Protein AF-A0A1V1NRX5-F1 (afdb_monomer_lite)

Secondary structure (DSSP, 8-state):
-HHHHTTS-HHHHHHHHHHTTTTTT-SS-HHHHHHHHHTTSGGGSPPPTTSS-EEES-TT-GGG-EEEEEEEEEEEE-TTS-EEEEE--GGG--TT-TTEEEEEEEEETTEEEEEEETTSPTT-----TT-TTTSPPEEEE-SSPPPHHHHHHHHHTTTTSTHHHHHHHHHTTT-TTEEEEEEEE-TTS-SS-TT-EEEEEEETT-SSEEEGGGG-HHHHHHHHHHHHHHHTTTSEEEESSTTTT--TTTHHHHHHHHHH-

Sequence (261 aa):
MQIYASKGDPQTINHIISSRDENWNTRTDVNTFHQSLAYLFNGYALPEAGKDPIVIGPIDDYAKQLIMSIKPFQISEDEEGRKIRIAIDPTKIKEDMIDMQLALETTMDQKRCHYIALDSHPFVNQSYKNVAKLTSNYQIVKTQHISDEKVSELWDNINLTDLEAEILSCLKIINTNISGIALVSDVSGRLNNLNKRIPIVRIKGVKERIPIKTMGDGLTRLFHIILALVNAKNGLLLIDEFENGLHWTVLPKIWYAMIKL

InterPro domains:
  IPR003959 ATPase, AAA-type, core [PF13304] (189-254)

Foldseek 3Di:
DQCLQFLNPQVSLVVVLVVVCLCVPVPDDLVSLQQSVLCVAPPSGADQFPPDWDWDDDPPDQLSIKTKHKFKWAWDADPVRDTDTHTDDSVPDDPPDPRIFIWTWIDHSNHTLDIGTSNDDRDPPPPPVPNPPRRFQEFEQAPDGDAQLVLLVLCVVCPPHCLQVLLQVLLCLVPVQFDHKDWDFDPVDDPDCRPRTFIWTDGHPDPDIHGQVVVWDQSSLLSRQSSRLVSQVVGYYHYHPSCPRPDPVSVVVSVVSSVVD

Organism: NCBI:txid890399

pLDDT: mean 83.8, std 13.33, range [39.44, 96.75]

Radius of gyration: 23.11 Å; chains: 1; bounding box: 49×42×69 Å

Structure (mmCIF, N/CA/C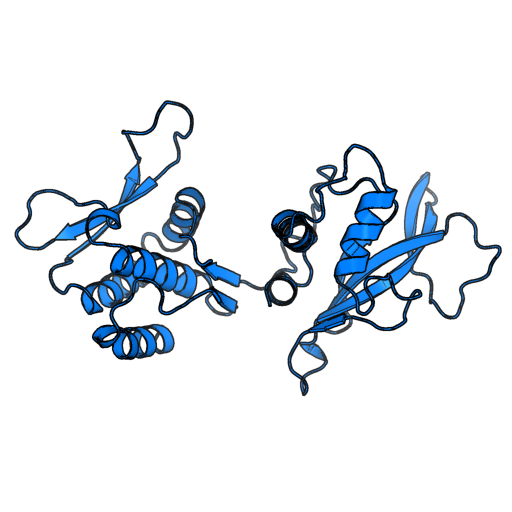/O backbone):
data_AF-A0A1V1NRX5-F1
#
_entry.id   AF-A0A1V1NRX5-F1
#
loop_
_atom_site.group_PDB
_atom_site.id
_atom_site.type_symbol
_atom_site.label_atom_id
_atom_site.label_alt_id
_atom_site.label_comp_id
_atom_site.label_asym_id
_atom_site.label_entity_id
_atom_site.label_seq_id
_atom_site.pdbx_PDB_ins_code
_atom_site.Cartn_x
_atom_site.Cartn_y
_atom_site.Cartn_z
_atom_site.occupancy
_atom_site.B_iso_or_equiv
_atom_site.auth_seq_id
_atom_site.auth_comp_id
_atom_site.auth_asym_id
_atom_site.auth_atom_id
_atom_site.pdbx_PDB_model_num
ATOM 1 N N . MET A 1 1 ? 4.895 -7.783 -6.247 1.00 85.25 1 MET A N 1
ATOM 2 C CA . MET A 1 1 ? 3.522 -7.258 -6.046 1.00 85.25 1 MET A CA 1
ATOM 3 C C . MET A 1 1 ? 3.434 -5.735 -5.963 1.00 85.25 1 MET A C 1
ATOM 5 O O . MET A 1 1 ? 2.584 -5.191 -6.650 1.00 85.25 1 MET A O 1
ATOM 9 N N . GLN A 1 2 ? 4.286 -5.022 -5.209 1.00 88.19 2 GLN A N 1
ATOM 10 C CA . GLN A 1 2 ? 4.214 -3.544 -5.144 1.00 88.19 2 GLN A CA 1
ATOM 11 C C . GLN A 1 2 ? 4.399 -2.869 -6.516 1.00 88.19 2 GLN A C 1
ATOM 13 O O . GLN A 1 2 ? 3.592 -2.027 -6.884 1.00 88.19 2 GLN A O 1
ATOM 18 N N . ILE A 1 3 ? 5.382 -3.325 -7.307 1.00 90.75 3 ILE A N 1
ATOM 19 C CA . ILE A 1 3 ? 5.601 -2.875 -8.697 1.00 90.75 3 ILE A CA 1
ATOM 20 C C . ILE A 1 3 ? 4.329 -3.037 -9.541 1.00 90.75 3 ILE A C 1
ATOM 22 O O . ILE A 1 3 ? 3.975 -2.148 -10.301 1.00 90.75 3 ILE A O 1
ATOM 26 N N . TYR A 1 4 ? 3.614 -4.152 -9.389 1.00 91.94 4 TYR A N 1
ATOM 27 C CA . TYR A 1 4 ? 2.361 -4.394 -10.104 1.00 91.94 4 TYR A CA 1
ATOM 28 C C . TYR A 1 4 ? 1.259 -3.415 -9.684 1.00 91.94 4 TYR A C 1
ATOM 30 O O . TYR A 1 4 ? 0.654 -2.767 -10.533 1.00 91.94 4 TYR A O 1
ATOM 38 N N . ALA A 1 5 ? 1.040 -3.260 -8.375 1.00 89.44 5 ALA A N 1
ATOM 39 C CA . ALA A 1 5 ? 0.002 -2.380 -7.838 1.00 89.44 5 ALA A CA 1
ATOM 40 C C . ALA A 1 5 ? 0.203 -0.909 -8.240 1.00 89.44 5 ALA A C 1
ATOM 42 O O . ALA A 1 5 ? -0.764 -0.218 -8.564 1.00 89.44 5 ALA A O 1
ATOM 43 N N . SER A 1 6 ? 1.459 -0.457 -8.300 1.00 89.00 6 SER A N 1
ATOM 44 C CA . SER A 1 6 ? 1.815 0.894 -8.735 1.00 89.00 6 SER A CA 1
ATOM 45 C C . SER A 1 6 ? 2.015 1.035 -10.250 1.00 89.00 6 SER A C 1
ATOM 47 O O . SER A 1 6 ? 2.346 2.117 -10.729 1.00 89.00 6 SER A O 1
ATOM 49 N N . LYS A 1 7 ? 1.821 -0.042 -11.025 1.00 90.69 7 LYS A N 1
ATOM 50 C CA . LYS A 1 7 ? 2.097 -0.112 -12.473 1.00 90.69 7 LYS A CA 1
ATOM 51 C C . LYS A 1 7 ? 3.520 0.322 -12.849 1.00 90.69 7 LYS A C 1
ATOM 53 O O . LYS A 1 7 ? 3.752 0.960 -13.880 1.00 90.69 7 LYS A O 1
ATOM 58 N N . GLY A 1 8 ? 4.481 -0.020 -11.998 1.00 88.94 8 GLY A N 1
ATOM 59 C CA . GLY A 1 8 ? 5.891 0.316 -12.158 1.00 88.94 8 GLY A CA 1
ATOM 60 C C . GLY A 1 8 ? 6.184 1.798 -11.960 1.00 88.94 8 GLY A C 1
ATOM 61 O O . GLY A 1 8 ? 7.034 2.343 -12.656 1.00 88.94 8 GLY A O 1
ATOM 62 N N . ASP A 1 9 ? 5.468 2.445 -11.040 1.00 86.31 9 ASP A N 1
ATOM 63 C CA . ASP A 1 9 ? 5.748 3.820 -10.637 1.00 86.31 9 ASP A CA 1
ATOM 64 C C . ASP A 1 9 ? 7.238 3.996 -10.253 1.00 86.31 9 ASP A C 1
ATOM 66 O O . ASP A 1 9 ? 7.766 3.202 -9.458 1.00 86.31 9 ASP A O 1
ATOM 70 N N . PRO A 1 10 ? 7.928 5.028 -10.777 1.00 84.62 10 PRO A N 1
ATOM 71 C CA . PRO A 1 10 ? 9.347 5.245 -10.520 1.00 84.62 10 PRO A CA 1
ATOM 72 C C . PRO A 1 10 ? 9.701 5.411 -9.041 1.00 84.62 10 PRO A C 1
ATOM 74 O O . PRO A 1 10 ? 10.761 4.944 -8.624 1.00 84.62 10 PRO A O 1
ATOM 77 N N . GLN A 1 11 ? 8.838 6.039 -8.231 1.00 82.38 11 GLN A N 1
ATOM 78 C CA . GLN A 1 11 ? 9.107 6.197 -6.797 1.00 82.38 11 GLN A CA 1
ATOM 79 C C . GLN A 1 11 ? 9.042 4.849 -6.077 1.00 82.38 11 GLN A C 1
ATOM 81 O O . GLN A 1 11 ? 9.884 4.562 -5.228 1.00 82.38 11 GLN A O 1
ATOM 86 N N . THR A 1 12 ? 8.094 3.993 -6.460 1.00 86.00 12 THR A N 1
ATOM 87 C CA . THR A 1 12 ? 7.983 2.622 -5.951 1.00 86.00 12 THR A CA 1
ATOM 88 C C . THR A 1 12 ? 9.221 1.799 -6.299 1.00 86.00 12 THR A C 1
ATOM 90 O O . THR A 1 12 ? 9.766 1.121 -5.430 1.00 86.00 12 THR A O 1
ATOM 93 N N . ILE A 1 13 ? 9.692 1.871 -7.548 1.00 87.25 13 ILE A N 1
ATOM 94 C CA . ILE A 1 13 ? 10.909 1.169 -7.986 1.00 87.25 13 ILE A CA 1
ATOM 95 C C . ILE A 1 13 ? 12.123 1.671 -7.195 1.00 87.25 13 ILE A C 1
ATOM 97 O O . ILE A 1 13 ? 12.867 0.861 -6.644 1.00 87.25 13 ILE A O 1
ATOM 101 N N . ASN A 1 14 ? 12.275 2.991 -7.053 1.00 83.12 14 ASN A N 1
ATOM 102 C CA . ASN A 1 14 ? 13.358 3.579 -6.266 1.00 83.12 14 ASN A CA 1
ATOM 103 C C . ASN A 1 14 ? 13.323 3.150 -4.797 1.00 83.12 14 ASN A C 1
ATOM 105 O O . ASN A 1 14 ? 14.358 2.847 -4.208 1.00 83.12 14 ASN A O 1
ATOM 109 N N . HIS A 1 15 ? 12.128 3.125 -4.199 1.00 82.38 15 HIS A N 1
ATOM 110 C CA . HIS A 1 15 ? 11.934 2.685 -2.820 1.00 82.38 15 HIS A CA 1
ATOM 111 C C . HIS A 1 15 ? 12.380 1.231 -2.648 1.00 82.38 15 HIS A C 1
ATOM 113 O O . HIS A 1 15 ? 13.063 0.917 -1.676 1.00 82.38 15 HIS A O 1
ATOM 119 N N . ILE A 1 16 ? 12.037 0.352 -3.597 1.00 86.56 16 ILE A N 1
ATOM 120 C CA . ILE A 1 16 ? 12.450 -1.058 -3.578 1.00 86.56 16 ILE A CA 1
ATOM 121 C C . ILE A 1 16 ? 13.974 -1.178 -3.658 1.00 86.56 16 ILE A C 1
ATOM 123 O O . ILE A 1 16 ? 14.559 -1.828 -2.795 1.00 86.56 16 ILE A O 1
ATOM 127 N N . ILE A 1 17 ? 14.604 -0.517 -4.631 1.00 84.44 17 ILE A N 1
ATOM 128 C CA . ILE A 1 17 ? 16.066 -0.502 -4.803 1.00 84.44 17 ILE A CA 1
ATOM 129 C C . ILE A 1 17 ? 16.750 -0.003 -3.523 1.00 84.44 17 ILE A C 1
ATOM 131 O O . ILE A 1 17 ? 17.610 -0.672 -2.953 1.00 84.44 17 ILE A O 1
ATOM 135 N N . SER A 1 18 ? 16.298 1.143 -3.008 1.00 80.19 18 SER A N 1
ATOM 136 C CA . SER A 1 18 ? 16.853 1.756 -1.797 1.00 80.19 18 SER A CA 1
ATOM 137 C C . SER A 1 18 ? 16.687 0.863 -0.566 1.00 80.19 18 SER A C 1
ATOM 139 O O . SER A 1 18 ? 17.577 0.814 0.272 1.00 80.19 18 SER A O 1
ATOM 141 N N . SER A 1 19 ? 15.570 0.134 -0.454 1.00 83.00 19 SER A N 1
ATOM 142 C CA . SER A 1 19 ? 15.301 -0.768 0.677 1.00 83.00 19 SER A CA 1
ATOM 143 C C . SER A 1 19 ? 16.142 -2.046 0.689 1.00 83.00 19 SER A C 1
ATOM 145 O O . SER A 1 19 ? 16.145 -2.754 1.691 1.00 83.00 19 SER A O 1
ATOM 147 N N . ARG A 1 20 ? 16.821 -2.350 -0.419 1.00 84.62 20 ARG A N 1
ATOM 148 C CA . ARG A 1 20 ? 17.712 -3.507 -0.568 1.00 84.62 20 ARG A CA 1
ATOM 149 C C . ARG A 1 20 ? 19.184 -3.134 -0.404 1.00 84.62 20 ARG A C 1
ATOM 151 O O . ARG A 1 20 ? 20.052 -3.924 -0.758 1.00 84.62 20 ARG A O 1
ATOM 158 N N . ASP A 1 21 ? 19.453 -1.914 0.062 1.00 80.69 21 ASP A N 1
ATOM 159 C CA . ASP A 1 21 ? 20.794 -1.341 0.172 1.00 80.69 21 ASP A CA 1
ATOM 160 C C . ASP A 1 21 ? 21.570 -1.338 -1.159 1.00 80.69 21 ASP A C 1
ATOM 162 O O . ASP A 1 21 ? 22.787 -1.186 -1.184 1.00 80.69 21 ASP A O 1
ATOM 166 N N . GLU A 1 22 ? 20.882 -1.432 -2.302 1.00 78.69 22 GLU A N 1
ATOM 167 C CA . GLU A 1 22 ? 21.514 -1.455 -3.630 1.00 78.69 22 GLU A CA 1
ATOM 168 C C . GLU A 1 22 ? 22.196 -0.113 -3.963 1.00 78.69 22 GLU A C 1
ATOM 170 O O . GLU A 1 22 ? 23.061 -0.040 -4.832 1.00 78.69 22 GLU A O 1
ATOM 175 N N . ASN A 1 23 ? 21.881 0.936 -3.197 1.00 68.69 23 ASN A N 1
ATOM 176 C CA . ASN A 1 23 ? 22.507 2.252 -3.282 1.00 68.69 23 ASN A CA 1
ATOM 177 C C . ASN A 1 23 ? 23.798 2.384 -2.444 1.00 68.69 23 ASN A C 1
ATOM 179 O O . ASN A 1 23 ? 24.322 3.485 -2.278 1.00 68.69 23 ASN A O 1
ATOM 183 N N . TRP A 1 24 ? 24.338 1.289 -1.897 1.00 65.38 24 TRP A N 1
ATOM 184 C CA . TRP A 1 24 ? 25.495 1.318 -0.989 1.00 65.38 24 TRP A CA 1
ATOM 185 C C . TRP A 1 24 ? 26.749 2.001 -1.570 1.00 65.38 24 TRP A C 1
ATOM 187 O O . TRP A 1 24 ? 27.558 2.530 -0.808 1.00 65.38 24 TRP A O 1
ATOM 197 N N . ASN A 1 25 ? 26.901 2.037 -2.900 1.00 62.03 25 ASN A N 1
ATOM 198 C CA . ASN A 1 25 ? 28.039 2.659 -3.588 1.00 62.03 25 ASN A CA 1
ATOM 199 C C . ASN A 1 25 ? 27.656 3.882 -4.453 1.00 62.03 25 ASN A C 1
ATOM 201 O O . ASN A 1 25 ? 28.450 4.338 -5.270 1.00 62.03 25 ASN A O 1
ATOM 205 N N . THR A 1 26 ? 26.450 4.448 -4.303 1.00 57.50 26 THR A N 1
ATOM 206 C CA . THR A 1 26 ? 25.942 5.532 -5.175 1.00 57.50 26 THR A CA 1
ATOM 207 C C . THR A 1 26 ? 26.407 6.922 -4.736 1.00 57.50 26 THR A C 1
ATOM 209 O O . THR A 1 26 ? 25.620 7.871 -4.661 1.00 57.50 26 THR A O 1
ATOM 212 N N . ARG A 1 27 ? 27.694 7.087 -4.421 1.00 49.62 27 ARG A N 1
ATOM 213 C CA . ARG A 1 27 ? 28.274 8.429 -4.339 1.00 49.62 27 ARG A CA 1
ATOM 214 C C . ARG A 1 27 ? 28.629 8.848 -5.766 1.00 49.62 27 ARG A C 1
ATOM 216 O O . ARG A 1 27 ? 29.728 8.587 -6.225 1.00 49.62 27 ARG A O 1
ATOM 223 N N . THR A 1 28 ? 27.686 9.514 -6.437 1.00 51.72 28 THR A N 1
ATOM 224 C CA . THR A 1 28 ? 27.883 10.420 -7.595 1.00 51.72 28 THR A CA 1
ATOM 225 C C . THR A 1 28 ? 27.898 9.901 -9.047 1.00 51.72 28 THR A C 1
ATOM 227 O O . THR A 1 28 ? 27.993 10.747 -9.929 1.00 51.72 28 THR A O 1
ATOM 230 N N . ASP A 1 29 ? 27.687 8.613 -9.351 1.00 55.16 29 ASP A N 1
ATOM 231 C CA . ASP A 1 29 ? 27.716 8.132 -10.751 1.00 55.16 29 ASP A CA 1
ATOM 232 C C . ASP A 1 29 ? 26.344 7.740 -11.342 1.00 55.16 29 ASP A C 1
ATOM 234 O O . ASP A 1 29 ? 25.591 6.947 -10.779 1.00 55.16 29 ASP A O 1
ATOM 238 N N . VAL A 1 30 ? 26.047 8.234 -12.553 1.00 55.38 30 VAL A N 1
ATOM 239 C CA . VAL A 1 30 ? 24.881 7.824 -13.375 1.00 55.38 30 VAL A CA 1
ATOM 240 C C . VAL A 1 30 ? 24.932 6.322 -13.686 1.00 55.38 30 VAL A C 1
ATOM 242 O O . VAL A 1 30 ? 23.903 5.647 -13.683 1.00 55.38 30 VAL A O 1
ATOM 245 N N . ASN A 1 31 ? 26.142 5.769 -13.841 1.00 57.12 31 ASN A N 1
ATOM 246 C CA . ASN A 1 31 ? 26.378 4.338 -14.052 1.00 57.12 31 ASN A CA 1
ATOM 247 C C . ASN A 1 31 ? 25.834 3.459 -12.914 1.00 57.12 31 ASN A C 1
ATOM 249 O O . ASN A 1 31 ? 25.488 2.301 -13.145 1.00 57.12 31 ASN A O 1
ATOM 253 N N . THR A 1 32 ? 25.714 3.987 -11.693 1.00 59.78 32 THR A N 1
ATOM 254 C CA . THR A 1 32 ? 25.268 3.191 -10.546 1.00 59.78 32 THR A CA 1
ATOM 255 C C . THR A 1 32 ? 23.760 2.918 -10.580 1.00 59.78 32 THR A C 1
ATOM 257 O O . THR A 1 32 ? 23.327 1.856 -10.146 1.00 59.78 32 THR A O 1
ATOM 260 N N . PHE A 1 33 ? 22.945 3.811 -11.160 1.00 66.19 33 PHE A N 1
ATOM 261 C CA . PHE A 1 33 ? 21.497 3.586 -11.282 1.00 66.19 33 PHE A CA 1
ATOM 262 C C . PHE A 1 33 ? 21.151 2.521 -12.325 1.00 66.19 33 PHE A C 1
ATOM 264 O O . PHE A 1 33 ? 20.295 1.668 -12.083 1.00 66.19 33 PHE A O 1
ATOM 271 N N . HIS A 1 34 ? 21.863 2.528 -13.457 1.00 72.81 34 HIS A N 1
ATOM 272 C CA . HIS A 1 34 ? 21.801 1.445 -14.440 1.00 72.81 34 HIS A CA 1
ATOM 273 C C . HIS A 1 34 ? 22.060 0.085 -13.782 1.00 72.81 34 HIS A C 1
ATOM 275 O O . HIS A 1 34 ? 21.347 -0.881 -14.052 1.00 72.81 34 HIS A O 1
ATOM 281 N N . GLN A 1 35 ? 23.052 0.025 -12.892 1.00 77.50 35 GLN A N 1
ATOM 282 C CA . GLN A 1 35 ? 23.422 -1.199 -12.194 1.00 77.50 35 GLN A CA 1
ATOM 283 C C . GLN A 1 35 ? 22.346 -1.655 -11.198 1.00 77.50 35 GLN A C 1
ATOM 285 O O . GLN A 1 35 ? 21.985 -2.829 -11.202 1.00 77.50 35 GLN A O 1
ATOM 290 N N . SER A 1 36 ? 21.766 -0.747 -10.410 1.00 81.81 36 SER A N 1
ATOM 291 C CA . SER A 1 36 ? 20.658 -1.097 -9.510 1.00 81.81 36 SER A CA 1
ATOM 292 C C . SER A 1 36 ? 19.422 -1.596 -10.269 1.00 81.81 36 SER A C 1
ATOM 294 O O . SER A 1 36 ? 18.776 -2.557 -9.862 1.00 81.81 36 SER A O 1
ATOM 296 N N . LEU A 1 37 ? 19.105 -1.001 -11.424 1.00 83.69 37 LEU A N 1
ATOM 297 C CA . LEU A 1 37 ? 18.019 -1.496 -12.275 1.00 83.69 37 LEU A CA 1
ATOM 298 C C . LEU A 1 37 ? 18.313 -2.880 -12.862 1.00 83.69 37 LEU A C 1
ATOM 300 O O . LEU A 1 37 ? 17.395 -3.691 -12.970 1.00 83.69 37 LEU A O 1
ATOM 304 N N . ALA A 1 38 ? 19.571 -3.175 -13.197 1.00 87.38 38 ALA A N 1
ATOM 305 C CA . ALA A 1 38 ? 19.982 -4.492 -13.678 1.00 87.38 38 ALA A CA 1
ATOM 306 C C . ALA A 1 38 ? 19.659 -5.604 -12.665 1.00 87.38 38 ALA A C 1
ATOM 308 O O . ALA A 1 38 ? 19.292 -6.709 -13.061 1.00 87.38 38 ALA A O 1
ATOM 309 N N . TYR A 1 39 ? 19.706 -5.305 -11.362 1.00 88.88 39 TYR A N 1
ATOM 310 C CA . TYR A 1 39 ? 19.377 -6.257 -10.296 1.00 88.88 39 TYR A CA 1
ATOM 311 C C . TYR A 1 39 ? 17.889 -6.624 -10.208 1.00 88.88 39 TYR A C 1
ATOM 313 O O . TYR A 1 39 ? 17.528 -7.572 -9.507 1.00 88.88 39 TYR A O 1
ATOM 321 N N . LEU A 1 40 ? 17.014 -5.922 -10.937 1.00 88.31 40 LEU A N 1
ATOM 322 C CA . LEU A 1 40 ? 15.613 -6.320 -11.095 1.00 88.31 40 LEU A CA 1
ATOM 323 C C . LEU A 1 40 ? 15.437 -7.465 -12.103 1.00 88.31 40 LEU A C 1
ATOM 325 O O . LEU A 1 40 ? 14.445 -8.191 -12.020 1.00 88.31 40 LEU A O 1
ATOM 329 N N . PHE A 1 41 ? 16.368 -7.614 -13.046 1.00 90.19 41 PHE A N 1
ATOM 330 C CA . PHE A 1 41 ? 16.288 -8.573 -14.142 1.00 90.19 41 PHE A CA 1
ATOM 331 C C . PHE A 1 41 ? 17.021 -9.878 -13.818 1.00 90.19 41 PHE A C 1
ATOM 333 O O . PHE A 1 41 ? 17.879 -9.959 -12.934 1.00 90.19 41 PHE A O 1
ATOM 340 N N . ASN A 1 42 ? 16.664 -10.935 -14.550 1.00 86.31 42 ASN A N 1
ATOM 341 C CA . ASN A 1 42 ? 17.337 -12.220 -14.418 1.00 86.31 42 ASN A CA 1
ATOM 342 C C . ASN A 1 42 ? 18.817 -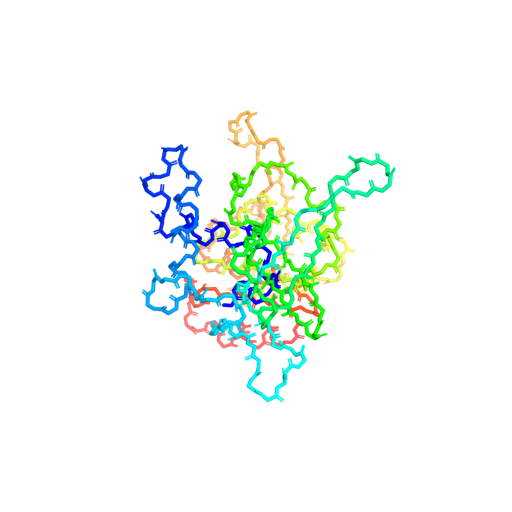12.092 -14.814 1.00 86.31 42 ASN A C 1
ATOM 344 O O . ASN A 1 42 ? 19.152 -11.390 -15.763 1.00 86.31 42 ASN A O 1
ATOM 348 N N . GLY A 1 43 ? 19.705 -12.751 -14.068 1.00 86.88 43 GLY A N 1
ATOM 349 C CA . GLY A 1 43 ? 21.145 -12.678 -14.324 1.00 86.88 43 GLY A CA 1
ATOM 350 C C . GLY A 1 43 ? 21.811 -11.369 -13.890 1.00 86.88 43 GLY A C 1
ATOM 351 O O . GLY A 1 43 ? 22.995 -11.199 -14.164 1.00 86.88 43 GLY A O 1
ATOM 352 N N . TYR A 1 44 ? 21.094 -10.476 -13.190 1.00 87.75 44 TYR A N 1
ATOM 353 C CA . TYR A 1 44 ? 21.636 -9.214 -12.663 1.00 87.75 44 TYR A CA 1
ATOM 354 C C . TYR A 1 44 ? 22.201 -8.289 -13.756 1.00 87.75 44 TYR A C 1
ATOM 356 O O . TYR A 1 44 ? 23.132 -7.519 -13.515 1.00 87.75 44 TYR A O 1
ATOM 364 N N . ALA A 1 45 ? 21.635 -8.379 -14.963 1.00 88.12 45 ALA A N 1
ATOM 365 C CA . ALA A 1 45 ? 22.024 -7.627 -16.148 1.00 88.12 45 ALA A CA 1
ATOM 366 C C . ALA A 1 45 ? 20.780 -7.043 -16.830 1.00 88.12 45 ALA A C 1
ATOM 368 O O . ALA A 1 45 ? 19.722 -7.672 -16.855 1.00 88.12 45 ALA A O 1
ATOM 369 N N . LEU A 1 46 ? 20.905 -5.843 -17.403 1.00 87.31 46 LEU A N 1
ATOM 370 C CA . LEU A 1 46 ? 19.841 -5.290 -18.239 1.00 87.31 46 LEU A CA 1
ATOM 371 C C . LEU A 1 46 ? 19.734 -6.116 -19.529 1.00 87.31 46 LEU A C 1
ATOM 373 O O . LEU A 1 46 ? 20.761 -6.340 -20.176 1.00 87.31 46 LEU A O 1
ATOM 377 N N . PRO A 1 47 ? 18.527 -6.549 -19.926 1.00 89.88 47 PRO A N 1
ATOM 378 C CA . PRO A 1 47 ? 18.353 -7.233 -21.194 1.00 89.88 47 PRO A CA 1
ATOM 379 C C . PRO A 1 47 ? 18.579 -6.263 -22.354 1.00 89.88 47 PRO A C 1
ATOM 381 O O . PRO A 1 47 ? 18.444 -5.041 -22.215 1.00 89.88 47 PRO A O 1
ATOM 384 N N . GLU A 1 48 ? 18.876 -6.818 -23.528 1.00 87.19 48 GLU A N 1
ATOM 385 C CA . GLU A 1 48 ? 18.849 -6.038 -24.762 1.00 87.19 48 GLU A CA 1
ATOM 386 C C . GLU A 1 48 ? 17.474 -5.386 -24.955 1.00 87.19 48 GLU A C 1
ATOM 388 O O . GLU A 1 48 ? 16.436 -5.914 -24.540 1.00 87.19 48 GLU A O 1
ATOM 393 N N . ALA A 1 49 ? 17.459 -4.233 -25.620 1.00 86.44 49 ALA A N 1
ATOM 394 C CA . ALA A 1 49 ? 16.235 -3.492 -25.860 1.00 86.44 49 ALA A CA 1
ATOM 395 C C . ALA A 1 49 ? 15.169 -4.377 -26.541 1.00 86.44 49 ALA A C 1
ATOM 397 O O . ALA A 1 49 ? 15.396 -4.971 -27.592 1.00 86.44 49 ALA A O 1
ATOM 398 N N . GLY A 1 50 ? 13.987 -4.463 -25.931 1.00 80.81 50 GLY A N 1
ATOM 399 C CA . GLY A 1 50 ? 12.871 -5.280 -26.404 1.00 80.81 50 GLY A CA 1
ATOM 400 C C . GLY A 1 50 ? 12.950 -6.780 -26.095 1.00 80.81 50 GLY A C 1
ATOM 401 O O . GLY A 1 50 ? 11.986 -7.474 -26.417 1.00 80.81 50 GLY A O 1
ATOM 402 N N . LYS A 1 51 ? 14.025 -7.276 -25.470 1.00 88.44 51 LYS A N 1
ATOM 403 C CA . LYS A 1 51 ? 14.162 -8.682 -25.057 1.00 88.44 51 LYS A CA 1
ATOM 404 C C . LYS A 1 51 ? 13.842 -8.877 -23.573 1.00 88.44 51 LYS A C 1
ATOM 406 O O . LYS A 1 51 ? 13.856 -7.924 -22.797 1.00 88.44 51 LYS A O 1
ATOM 411 N N . ASP A 1 52 ? 13.512 -10.119 -23.221 1.00 90.69 52 ASP A N 1
ATOM 412 C CA . ASP A 1 52 ? 13.345 -10.636 -21.854 1.00 90.69 52 ASP A CA 1
ATOM 413 C C . ASP A 1 52 ? 12.641 -9.680 -20.868 1.00 90.69 52 ASP A C 1
ATOM 415 O O . ASP A 1 52 ? 13.204 -9.300 -19.836 1.00 90.69 52 ASP A O 1
ATOM 419 N N . PRO A 1 53 ? 11.399 -9.252 -21.168 1.00 93.31 53 PRO A N 1
ATOM 420 C CA . PRO A 1 53 ? 10.661 -8.370 -20.279 1.00 93.31 53 PRO A CA 1
ATOM 421 C C . PRO A 1 53 ? 10.307 -9.068 -18.961 1.00 93.31 53 PRO A C 1
ATOM 423 O O . PRO A 1 53 ? 10.005 -10.262 -18.923 1.00 93.31 53 PRO A O 1
ATOM 426 N N . ILE A 1 54 ? 10.227 -8.293 -17.880 1.00 94.56 54 ILE A N 1
ATOM 427 C CA . ILE A 1 54 ? 9.609 -8.750 -16.635 1.00 94.56 54 ILE A CA 1
ATOM 428 C C . ILE A 1 54 ? 8.095 -8.640 -16.809 1.00 94.56 54 ILE A C 1
ATOM 430 O O . ILE A 1 54 ? 7.565 -7.552 -17.039 1.00 94.56 54 ILE A O 1
ATOM 434 N N . VAL A 1 55 ? 7.395 -9.764 -16.670 1.00 94.31 55 VAL A N 1
ATOM 435 C CA . VAL A 1 55 ? 5.934 -9.834 -16.759 1.00 94.31 55 VAL A CA 1
ATOM 436 C C . VAL A 1 55 ? 5.365 -10.147 -15.380 1.00 94.31 55 VAL A C 1
ATOM 438 O O . VAL A 1 55 ? 5.744 -11.133 -14.750 1.00 94.31 55 VAL A O 1
ATOM 441 N N . ILE A 1 56 ? 4.461 -9.297 -14.892 1.00 94.06 56 ILE A N 1
ATOM 442 C CA . ILE A 1 56 ? 3.802 -9.462 -13.593 1.00 94.06 56 ILE A CA 1
ATOM 443 C C . ILE A 1 56 ? 2.296 -9.329 -13.791 1.00 94.06 56 ILE A C 1
ATOM 445 O O . ILE A 1 56 ? 1.825 -8.298 -14.256 1.00 94.06 56 ILE A O 1
ATOM 449 N N . GLY A 1 57 ? 1.522 -10.336 -13.401 1.00 92.31 57 GLY A N 1
ATOM 450 C CA . GLY A 1 57 ? 0.063 -10.296 -13.485 1.00 92.31 57 GLY A CA 1
ATOM 451 C C . GLY A 1 57 ? -0.547 -11.691 -13.605 1.00 92.31 57 GLY A C 1
ATOM 452 O O . GLY A 1 57 ? 0.169 -12.684 -13.460 1.00 92.31 57 GLY A O 1
ATOM 453 N N . PRO A 1 58 ? -1.864 -11.781 -13.847 1.00 90.94 58 PRO A N 1
ATOM 454 C CA . PRO A 1 58 ? -2.543 -13.054 -14.059 1.00 90.94 58 PRO A CA 1
ATOM 455 C C . PRO A 1 58 ? -2.002 -13.764 -15.303 1.00 90.94 58 PRO A C 1
ATOM 457 O O . PRO A 1 58 ? -1.801 -13.128 -16.335 1.00 90.94 58 PRO A O 1
ATOM 460 N N . ILE A 1 59 ? -1.806 -15.080 -15.221 1.00 90.25 59 ILE A N 1
ATOM 461 C CA . ILE A 1 59 ? -1.280 -15.888 -16.335 1.00 90.25 59 ILE A CA 1
ATOM 462 C C . ILE A 1 59 ? -2.257 -15.883 -17.521 1.00 90.25 59 ILE A C 1
ATOM 464 O O . ILE A 1 59 ? -1.827 -15.771 -18.665 1.00 90.25 59 ILE A O 1
ATOM 468 N N . ASP A 1 60 ? -3.560 -15.895 -17.234 1.00 93.12 60 ASP A N 1
ATOM 469 C CA . ASP A 1 60 ? -4.617 -16.065 -18.239 1.00 93.12 60 ASP A CA 1
ATOM 470 C C . ASP A 1 60 ? -5.266 -14.742 -18.700 1.00 93.12 60 ASP A C 1
ATOM 472 O O . ASP A 1 60 ? -6.228 -14.755 -19.464 1.00 93.12 60 ASP A O 1
ATOM 476 N N . ASP A 1 61 ? -4.773 -13.587 -18.236 1.00 91.94 61 ASP A N 1
ATOM 477 C CA . ASP A 1 61 ? -5.325 -12.267 -18.579 1.00 91.94 61 ASP A CA 1
ATOM 478 C C . ASP A 1 61 ? -4.206 -11.289 -18.959 1.00 91.94 61 ASP A C 1
ATOM 480 O O . ASP A 1 61 ? -3.721 -10.499 -18.144 1.00 91.94 61 ASP A O 1
ATOM 484 N N . TYR A 1 62 ? -3.801 -11.345 -20.230 1.00 90.50 62 TYR A N 1
ATOM 485 C CA . TYR A 1 62 ? -2.732 -10.512 -20.790 1.00 90.50 62 TYR A CA 1
ATOM 486 C C . TYR A 1 62 ? -3.015 -9.008 -20.693 1.00 90.50 62 TYR A C 1
ATOM 488 O O . TYR A 1 62 ? -2.081 -8.219 -20.557 1.00 90.50 62 TYR A O 1
ATOM 496 N N . ALA A 1 63 ? -4.284 -8.587 -20.716 1.00 90.50 63 ALA A N 1
ATOM 497 C CA . ALA A 1 63 ? -4.637 -7.173 -20.581 1.00 90.50 63 ALA A CA 1
ATOM 498 C C . ALA A 1 63 ? -4.313 -6.640 -19.174 1.00 90.50 63 ALA A C 1
ATOM 500 O O . ALA A 1 63 ? -3.997 -5.461 -19.004 1.00 90.50 63 ALA A O 1
ATOM 501 N N . LYS A 1 64 ? -4.334 -7.520 -18.165 1.00 90.69 64 LYS A N 1
ATOM 502 C CA . LYS A 1 64 ? -3.956 -7.201 -16.784 1.00 90.69 64 LYS A CA 1
ATOM 503 C C . LYS A 1 64 ? -2.484 -7.447 -16.476 1.00 90.69 64 LYS A C 1
ATOM 505 O O . LYS A 1 64 ? -2.086 -7.211 -15.343 1.00 90.69 64 LYS A O 1
ATOM 510 N N . GLN A 1 65 ? -1.665 -7.901 -17.420 1.00 94.75 65 GLN A N 1
ATOM 511 C CA . GLN A 1 65 ? -0.236 -8.078 -17.172 1.00 94.75 65 GLN A CA 1
ATOM 512 C C . GLN A 1 65 ? 0.503 -6.743 -17.274 1.00 94.75 65 GLN A C 1
ATOM 514 O O . GLN A 1 65 ? 0.418 -6.033 -18.276 1.00 94.75 65 GLN A O 1
ATOM 519 N N . LEU A 1 66 ? 1.255 -6.415 -16.227 1.00 94.69 66 LEU A N 1
ATOM 520 C CA . LEU A 1 66 ? 2.262 -5.369 -16.261 1.00 94.69 66 LEU A CA 1
ATOM 521 C C . LEU A 1 66 ? 3.521 -5.934 -16.919 1.00 94.69 66 LEU A C 1
ATOM 523 O O . LEU A 1 66 ? 4.116 -6.886 -16.412 1.00 94.69 66 LEU A O 1
ATOM 527 N N . ILE A 1 67 ? 3.942 -5.314 -18.013 1.00 95.00 67 ILE A N 1
ATOM 528 C CA . ILE A 1 67 ? 5.159 -5.653 -18.745 1.00 95.00 67 ILE A CA 1
ATOM 529 C C . ILE A 1 67 ? 6.170 -4.539 -18.506 1.00 95.00 67 ILE A C 1
ATOM 531 O O . ILE A 1 67 ? 5.893 -3.374 -18.788 1.00 95.00 67 ILE A O 1
ATOM 535 N N . MET A 1 68 ? 7.344 -4.895 -18.000 1.00 94.56 68 MET A N 1
ATOM 536 C CA . MET A 1 68 ? 8.468 -3.994 -17.778 1.00 94.56 68 MET A CA 1
ATOM 537 C C . MET A 1 68 ? 9.625 -4.413 -18.684 1.00 94.56 68 MET A C 1
ATOM 539 O O . MET A 1 68 ? 10.081 -5.553 -18.629 1.00 94.56 68 MET A O 1
ATOM 543 N N . SER A 1 69 ? 10.086 -3.503 -19.539 1.00 93.56 69 SER A N 1
ATOM 544 C CA . SER A 1 69 ? 11.079 -3.817 -20.572 1.00 93.56 69 SER A CA 1
ATOM 545 C C . SER A 1 69 ? 12.014 -2.649 -20.838 1.00 93.56 69 SER A C 1
ATOM 547 O O . SER A 1 69 ? 11.633 -1.492 -20.654 1.00 93.56 69 SER A O 1
ATOM 549 N N . ILE A 1 70 ? 13.223 -2.953 -21.307 1.00 91.75 70 ILE A N 1
ATOM 550 C CA . ILE A 1 70 ? 14.149 -1.935 -21.797 1.00 91.75 70 ILE A CA 1
ATOM 551 C C . ILE A 1 70 ? 13.745 -1.545 -23.217 1.00 91.75 70 ILE A C 1
ATOM 553 O O . ILE A 1 70 ? 13.555 -2.408 -24.078 1.00 91.75 70 ILE A O 1
ATOM 557 N N . LYS A 1 71 ? 13.581 -0.245 -23.462 1.00 89.56 71 LYS A N 1
ATOM 558 C CA . LYS A 1 71 ? 13.176 0.318 -24.752 1.00 89.56 71 LYS A CA 1
ATOM 559 C C . LYS A 1 71 ? 14.150 1.406 -25.206 1.00 89.56 71 LYS A C 1
ATOM 561 O O . LYS A 1 71 ? 14.582 2.204 -24.372 1.00 89.56 71 LYS A O 1
ATOM 566 N N . PRO A 1 72 ? 14.469 1.469 -26.508 1.00 88.94 72 PRO A N 1
ATOM 567 C CA . PRO A 1 72 ? 15.285 2.530 -27.066 1.00 88.94 72 PRO A CA 1
ATOM 568 C C . PRO A 1 72 ? 14.414 3.735 -27.440 1.00 88.94 72 PRO A C 1
ATOM 570 O O . PRO A 1 72 ? 13.275 3.593 -27.901 1.00 88.94 72 PRO A O 1
ATOM 573 N N . PHE A 1 73 ? 14.957 4.934 -27.276 1.00 85.94 73 PHE A N 1
ATOM 574 C CA . PHE A 1 73 ? 14.348 6.163 -27.769 1.00 85.94 73 PHE A CA 1
ATOM 575 C C . PHE A 1 73 ? 15.401 7.090 -28.364 1.00 85.94 73 PHE A C 1
ATOM 577 O O . PHE A 1 73 ? 16.556 7.071 -27.951 1.00 85.94 73 PHE A O 1
ATOM 584 N N . GLN A 1 74 ? 14.988 7.907 -29.325 1.00 85.88 74 GLN A N 1
ATOM 585 C CA . GLN A 1 74 ? 15.814 8.959 -29.898 1.00 85.88 74 GLN A CA 1
ATOM 586 C C . GLN A 1 74 ? 15.401 10.301 -29.309 1.00 85.88 74 GLN A C 1
ATOM 588 O O . GLN A 1 74 ? 14.203 10.587 -29.191 1.00 85.88 74 GLN A O 1
ATOM 593 N N . ILE A 1 75 ? 16.373 11.134 -28.952 1.00 83.19 75 ILE A N 1
ATOM 594 C CA . ILE A 1 75 ? 16.111 12.544 -28.671 1.00 83.19 75 ILE A CA 1
ATOM 595 C C . ILE A 1 75 ? 16.161 13.307 -29.996 1.00 83.19 75 ILE A C 1
ATOM 597 O O . ILE A 1 75 ? 17.135 13.218 -30.731 1.00 83.19 75 ILE A O 1
ATOM 601 N N . SER A 1 76 ? 15.105 14.057 -30.290 1.00 83.31 76 SER A N 1
ATOM 602 C CA . SER A 1 76 ? 15.032 14.975 -31.431 1.00 83.31 76 SER A CA 1
ATOM 603 C C . SER A 1 76 ? 14.594 16.346 -30.940 1.00 83.31 76 SER A C 1
ATOM 605 O O . SER A 1 76 ? 14.003 16.455 -29.869 1.00 83.31 76 SER A O 1
ATOM 607 N N . GLU A 1 77 ? 14.843 17.394 -31.712 1.00 85.75 77 GLU A N 1
ATOM 608 C CA . GLU A 1 77 ? 14.240 18.709 -31.482 1.00 85.75 77 GLU A CA 1
ATOM 609 C C . GLU A 1 77 ? 12.997 18.860 -32.368 1.00 85.75 77 GLU A C 1
ATOM 611 O O . GLU A 1 77 ? 12.991 18.394 -33.510 1.00 85.75 77 GLU A O 1
ATOM 616 N N . ASP A 1 78 ? 11.917 19.417 -31.818 1.00 83.88 78 ASP A N 1
ATOM 617 C CA . ASP A 1 78 ? 10.739 19.805 -32.595 1.00 83.88 78 ASP A CA 1
ATOM 618 C C . ASP A 1 78 ? 10.952 21.157 -33.303 1.00 83.88 78 ASP A C 1
ATOM 620 O O . ASP A 1 78 ? 11.978 21.817 -33.132 1.00 83.88 78 ASP A O 1
ATOM 624 N N . GLU A 1 79 ? 9.973 21.583 -34.108 1.00 83.31 79 GLU A N 1
ATOM 625 C CA . GLU A 1 79 ? 10.026 22.850 -34.858 1.00 83.31 79 GLU A CA 1
ATOM 626 C C . GLU A 1 79 ? 10.167 24.095 -33.955 1.00 83.31 79 GLU A C 1
ATOM 628 O O . GLU A 1 79 ? 10.573 25.157 -34.424 1.00 83.31 79 GLU A O 1
ATOM 633 N N . GLU A 1 80 ? 9.877 23.972 -32.654 1.00 84.25 80 GLU A N 1
ATOM 634 C CA . GLU A 1 80 ? 10.000 25.033 -31.647 1.00 84.25 80 GLU A CA 1
ATOM 635 C C . GLU A 1 80 ? 11.303 24.922 -30.823 1.00 84.25 80 GLU A C 1
ATOM 637 O O . GLU A 1 80 ? 11.486 25.657 -29.847 1.00 84.25 80 GLU A O 1
ATOM 642 N N . GLY A 1 81 ? 12.215 24.011 -31.190 1.00 79.19 81 GLY A N 1
ATOM 643 C CA . GLY A 1 81 ? 13.494 23.783 -30.508 1.00 79.19 81 GLY A CA 1
ATOM 644 C C . GLY A 1 81 ? 13.371 23.034 -29.177 1.00 79.19 81 GLY A C 1
ATOM 645 O O . GLY A 1 81 ? 14.290 23.058 -28.353 1.00 79.19 81 GLY A O 1
ATOM 646 N N . ARG A 1 82 ? 12.235 22.378 -28.908 1.00 77.38 82 ARG A N 1
ATOM 647 C CA . ARG A 1 82 ? 12.054 21.560 -27.704 1.00 77.38 82 ARG A CA 1
ATOM 648 C C . ARG A 1 82 ? 12.554 20.149 -27.957 1.00 77.38 82 ARG A C 1
ATOM 650 O O . ARG A 1 82 ? 12.197 19.510 -28.941 1.00 77.38 82 ARG A O 1
ATOM 657 N N . LYS A 1 83 ? 13.310 19.614 -26.999 1.00 77.62 83 LYS A N 1
ATOM 658 C CA . LYS A 1 83 ? 13.736 18.212 -27.022 1.00 77.62 83 LYS A CA 1
ATOM 659 C C . LYS A 1 83 ? 12.538 17.285 -26.803 1.00 77.62 83 LYS A C 1
ATOM 661 O O . LYS A 1 83 ? 11.976 17.235 -25.707 1.00 77.62 83 LYS A O 1
ATOM 666 N N . ILE A 1 84 ? 12.184 16.524 -27.830 1.00 79.88 84 ILE A N 1
ATOM 667 C CA . ILE A 1 84 ? 11.182 15.461 -27.816 1.00 79.88 84 ILE A CA 1
ATOM 668 C C . ILE A 1 84 ? 11.857 14.086 -27.792 1.00 79.88 84 ILE A C 1
ATOM 670 O O . ILE A 1 84 ? 12.965 13.899 -28.291 1.00 79.88 84 ILE A O 1
ATOM 674 N N . ARG A 1 85 ? 11.179 13.104 -27.191 1.00 79.81 85 ARG A N 1
ATOM 675 C CA . ARG A 1 85 ? 11.618 11.702 -27.151 1.00 79.81 85 ARG A CA 1
ATOM 676 C C . ARG A 1 85 ? 10.763 10.881 -28.110 1.00 79.81 85 ARG A C 1
ATOM 678 O O . ARG A 1 85 ? 9.547 10.814 -27.929 1.00 79.81 85 ARG A O 1
ATOM 685 N N . ILE A 1 86 ? 11.393 10.245 -29.090 1.00 82.00 86 ILE A N 1
ATOM 686 C CA . ILE A 1 86 ? 10.740 9.429 -30.119 1.00 82.00 86 ILE A CA 1
ATOM 687 C C . ILE A 1 86 ? 11.043 7.958 -29.831 1.00 82.00 86 ILE A C 1
ATOM 689 O O . ILE A 1 86 ? 12.203 7.569 -29.737 1.00 82.00 86 ILE A O 1
ATOM 693 N N . ALA A 1 87 ? 10.006 7.135 -29.664 1.00 82.44 87 ALA A N 1
ATOM 694 C CA . ALA A 1 87 ? 10.179 5.702 -29.436 1.00 82.44 87 ALA A CA 1
ATOM 695 C C . ALA A 1 87 ? 10.754 5.022 -30.688 1.00 82.44 87 ALA A C 1
ATOM 697 O O . ALA A 1 87 ? 10.269 5.257 -31.797 1.00 82.44 87 ALA A O 1
ATOM 698 N N . ILE A 1 88 ? 11.754 4.160 -30.501 1.00 83.31 88 ILE A N 1
ATOM 699 C CA . ILE A 1 88 ? 12.371 3.391 -31.584 1.00 83.31 88 ILE A CA 1
ATOM 700 C C . ILE A 1 88 ? 11.898 1.937 -31.483 1.00 83.31 88 ILE A C 1
ATOM 702 O O . ILE A 1 88 ? 11.853 1.349 -30.402 1.00 83.31 88 ILE A O 1
ATOM 706 N N . ASP A 1 89 ? 11.553 1.344 -32.624 1.00 79.31 89 ASP A N 1
ATOM 707 C CA . ASP A 1 89 ? 11.344 -0.101 -32.724 1.00 79.31 89 ASP A CA 1
ATOM 708 C C . ASP A 1 89 ? 12.692 -0.812 -32.507 1.00 79.31 89 ASP A C 1
ATOM 710 O O . ASP A 1 89 ? 13.614 -0.577 -33.294 1.00 79.31 89 ASP A O 1
ATOM 714 N N . PRO A 1 90 ? 12.836 -1.683 -31.490 1.00 78.38 90 PRO A N 1
ATOM 715 C CA . PRO A 1 90 ? 14.108 -2.342 -31.201 1.00 78.38 90 PRO A CA 1
ATOM 716 C C . PRO A 1 90 ? 14.692 -3.131 -32.381 1.00 78.38 90 PRO A C 1
ATOM 718 O O . PRO A 1 90 ? 15.905 -3.275 -32.485 1.00 78.38 90 PRO A O 1
ATOM 721 N N . THR A 1 91 ? 13.852 -3.605 -33.307 1.00 77.88 91 THR A N 1
ATOM 722 C CA . THR A 1 91 ? 14.308 -4.320 -34.513 1.00 77.88 91 THR A CA 1
ATOM 723 C C . THR A 1 91 ? 14.922 -3.404 -35.575 1.00 77.88 91 THR A C 1
ATOM 725 O O . THR A 1 91 ? 15.573 -3.880 -36.502 1.00 77.88 91 THR A O 1
ATOM 728 N N . LYS A 1 92 ? 14.722 -2.087 -35.452 1.00 78.81 92 LYS A N 1
ATOM 729 C CA . LYS A 1 92 ? 15.182 -1.060 -36.399 1.00 78.81 92 LYS A CA 1
ATOM 730 C C . LYS A 1 92 ? 16.370 -0.259 -35.876 1.00 78.81 92 LYS A C 1
ATOM 732 O O . LYS A 1 92 ? 16.720 0.756 -36.480 1.00 78.81 92 LYS A O 1
ATOM 737 N N . ILE A 1 93 ? 16.967 -0.689 -34.765 1.00 76.06 93 ILE A N 1
ATOM 738 C CA . ILE A 1 93 ? 18.188 -0.088 -34.235 1.00 76.06 93 ILE A CA 1
ATOM 739 C C . ILE A 1 93 ? 19.302 -0.249 -35.276 1.00 76.06 93 ILE A C 1
ATOM 741 O O . ILE A 1 93 ? 19.556 -1.354 -35.753 1.00 76.06 93 ILE A O 1
ATOM 745 N N . LYS A 1 94 ? 19.963 0.857 -35.619 1.00 75.50 94 LYS A N 1
ATOM 746 C CA . LYS A 1 94 ? 21.173 0.865 -36.446 1.00 75.50 94 LYS A CA 1
ATOM 747 C C . LYS A 1 94 ? 22.345 1.388 -35.620 1.00 75.50 94 LYS A C 1
ATOM 749 O O . LYS A 1 94 ? 22.144 2.249 -34.767 1.00 75.50 94 LYS A O 1
ATOM 754 N N . GLU A 1 95 ? 23.549 0.882 -35.882 1.00 66.56 95 GLU A N 1
ATOM 755 C CA . GLU A 1 95 ? 24.769 1.265 -35.147 1.00 66.56 95 GLU A CA 1
ATOM 756 C C . GLU A 1 95 ? 25.127 2.756 -35.286 1.00 66.56 95 GLU A C 1
ATOM 758 O O . GLU A 1 95 ? 25.799 3.308 -34.423 1.00 66.56 95 GLU A O 1
ATOM 763 N N . ASP A 1 96 ? 24.656 3.424 -36.340 1.00 73.50 96 ASP A N 1
ATOM 764 C CA . ASP A 1 96 ? 24.918 4.832 -36.652 1.00 73.50 96 ASP A CA 1
ATOM 765 C C . ASP A 1 96 ? 23.863 5.808 -36.095 1.00 73.50 96 ASP A C 1
ATOM 767 O O . ASP A 1 96 ? 23.925 7.008 -36.369 1.00 73.50 96 ASP A O 1
ATOM 771 N N . MET A 1 97 ? 22.884 5.329 -35.316 1.00 74.75 97 MET A N 1
ATOM 772 C CA . MET A 1 97 ? 21.867 6.197 -34.716 1.00 74.75 97 MET A CA 1
ATOM 773 C C . MET A 1 97 ? 22.468 7.124 -33.650 1.00 74.75 97 MET A C 1
ATOM 775 O O . MET A 1 97 ? 22.940 6.681 -32.605 1.00 74.75 97 MET A O 1
ATOM 779 N N . ILE A 1 98 ? 22.382 8.430 -33.901 1.00 75.06 98 ILE A N 1
ATOM 780 C CA . ILE A 1 98 ? 22.815 9.490 -32.982 1.00 75.06 98 ILE A CA 1
ATOM 781 C C . ILE A 1 98 ? 21.689 9.798 -31.983 1.00 75.06 98 ILE A C 1
ATOM 783 O O . ILE A 1 98 ? 20.505 9.693 -32.316 1.00 75.06 98 ILE A O 1
ATOM 787 N N . ASP A 1 99 ? 22.068 10.183 -30.761 1.00 78.94 99 ASP A N 1
ATOM 788 C CA . ASP A 1 99 ? 21.159 10.574 -29.674 1.00 78.94 99 ASP A CA 1
ATOM 789 C C . ASP A 1 99 ? 20.148 9.486 -29.273 1.00 78.94 99 ASP A C 1
ATOM 791 O O . ASP A 1 99 ? 19.036 9.770 -28.814 1.00 78.94 99 ASP A O 1
ATOM 795 N N . MET A 1 100 ? 20.547 8.220 -29.433 1.00 82.56 100 MET A N 1
ATOM 796 C CA . MET A 1 100 ? 19.824 7.078 -28.890 1.00 82.5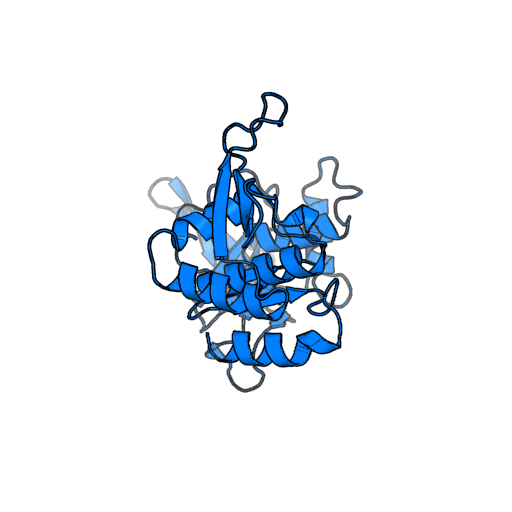6 100 MET A CA 1
ATOM 797 C C . MET A 1 100 ? 20.101 6.938 -27.391 1.00 82.56 100 MET A C 1
ATOM 799 O O . MET A 1 100 ? 21.246 6.989 -26.946 1.00 82.56 100 MET A O 1
ATOM 803 N N . GLN A 1 101 ? 19.041 6.709 -26.628 1.00 84.44 101 GLN A N 1
ATOM 804 C CA . GLN A 1 101 ? 19.068 6.466 -25.193 1.00 84.44 101 GLN A CA 1
ATOM 805 C C . GLN A 1 101 ? 18.200 5.256 -24.842 1.00 84.44 101 GLN A C 1
ATOM 807 O O . GLN A 1 101 ? 17.329 4.846 -25.620 1.00 84.44 101 GLN A O 1
ATOM 812 N N . LEU A 1 102 ? 18.413 4.692 -23.654 1.00 85.69 102 LEU A N 1
ATOM 813 C CA . LEU A 1 102 ? 17.633 3.564 -23.153 1.00 85.69 102 LEU A CA 1
ATOM 814 C C . LEU A 1 102 ? 16.725 4.000 -22.003 1.00 85.69 102 LEU A C 1
ATOM 816 O O . LEU A 1 102 ? 17.072 4.835 -21.167 1.00 85.69 102 LEU A O 1
ATOM 820 N N . ALA A 1 103 ? 15.537 3.410 -21.943 1.00 87.38 103 ALA A N 1
ATOM 821 C CA . ALA A 1 103 ? 14.605 3.603 -20.845 1.00 87.38 103 ALA A CA 1
ATOM 822 C C . ALA A 1 103 ? 14.040 2.273 -20.359 1.00 87.38 103 ALA A C 1
ATOM 824 O O . ALA A 1 103 ? 13.768 1.369 -21.148 1.00 87.38 103 ALA A O 1
ATOM 825 N N . LEU A 1 104 ? 13.780 2.196 -19.058 1.00 89.50 104 LEU A N 1
ATOM 826 C CA . LEU A 1 104 ? 12.848 1.226 -18.509 1.00 89.50 104 LEU A CA 1
ATOM 827 C C . LEU A 1 104 ? 11.427 1.719 -18.788 1.00 89.50 104 LEU A C 1
ATOM 829 O O . LEU A 1 104 ? 11.029 2.763 -18.275 1.00 89.50 104 LEU A O 1
ATOM 833 N N . GLU A 1 105 ? 10.659 0.979 -19.577 1.00 91.19 105 GLU A N 1
ATOM 834 C CA . GLU A 1 105 ? 9.252 1.266 -19.851 1.00 91.19 105 GLU A CA 1
ATOM 835 C C . GLU A 1 105 ? 8.361 0.229 -19.170 1.00 91.19 105 GLU A C 1
ATOM 837 O O . GLU A 1 105 ? 8.626 -0.974 -19.249 1.00 91.19 105 GLU A O 1
ATOM 842 N N . THR A 1 106 ? 7.283 0.690 -18.533 1.00 92.62 106 THR A N 1
ATOM 843 C CA . THR A 1 106 ? 6.214 -0.179 -18.040 1.00 92.62 106 THR A CA 1
ATOM 844 C C . THR A 1 106 ? 4.949 0.013 -18.870 1.00 92.62 106 THR A C 1
ATOM 846 O O . THR A 1 106 ? 4.534 1.138 -19.163 1.00 92.62 106 THR A O 1
ATOM 849 N N . THR A 1 107 ? 4.308 -1.090 -19.245 1.00 92.06 107 THR A N 1
ATOM 850 C CA . THR A 1 107 ? 3.068 -1.103 -20.029 1.00 92.06 107 THR A CA 1
ATOM 851 C C . THR A 1 107 ? 2.056 -2.066 -19.417 1.00 92.06 107 THR A C 1
ATOM 853 O O . THR A 1 107 ? 2.428 -3.055 -18.792 1.00 92.06 107 THR A O 1
ATOM 856 N N . MET A 1 108 ? 0.770 -1.765 -19.567 1.00 91.81 108 MET A N 1
ATOM 857 C CA . MET A 1 108 ? -0.341 -2.627 -19.159 1.00 91.81 108 MET A CA 1
ATOM 858 C C . MET A 1 108 ? -1.508 -2.350 -20.108 1.00 91.81 108 MET A C 1
ATOM 860 O O . MET A 1 108 ? -1.717 -1.190 -20.466 1.00 91.81 108 MET A O 1
ATOM 864 N N . ASP A 1 109 ? -2.242 -3.376 -20.552 1.00 90.25 109 ASP A N 1
ATOM 865 C CA . ASP A 1 109 ? -3.286 -3.225 -21.587 1.00 90.25 109 ASP A CA 1
ATOM 866 C C . ASP A 1 109 ? -2.763 -2.496 -22.849 1.00 90.25 109 ASP A C 1
ATOM 868 O O . ASP A 1 109 ? -3.374 -1.557 -23.356 1.00 90.25 109 ASP A O 1
ATOM 872 N N . GLN A 1 110 ? -1.548 -2.849 -23.297 1.00 86.56 110 GLN A N 1
ATOM 873 C CA . GLN A 1 110 ? -0.840 -2.215 -24.429 1.00 86.56 110 GLN A CA 1
ATOM 874 C C . GLN A 1 110 ? -0.613 -0.693 -24.293 1.00 86.56 110 GLN A C 1
ATOM 876 O O . GLN A 1 110 ? -0.168 -0.038 -25.236 1.00 86.56 110 GLN A O 1
ATOM 881 N N . LYS A 1 111 ? -0.881 -0.111 -23.120 1.00 88.75 111 LYS A N 1
ATOM 882 C CA . LYS A 1 111 ? -0.706 1.314 -22.837 1.00 88.75 111 LYS A CA 1
ATOM 883 C C . LYS A 1 111 ? 0.495 1.521 -21.938 1.00 88.75 111 LYS A C 1
ATOM 885 O O . LYS A 1 111 ? 0.665 0.843 -20.922 1.00 88.75 111 LYS A O 1
ATOM 890 N N . ARG A 1 112 ? 1.311 2.512 -22.284 1.00 87.62 112 ARG A N 1
ATOM 891 C CA . ARG A 1 112 ? 2.429 2.944 -21.448 1.00 87.62 112 ARG A CA 1
ATOM 892 C C . ARG A 1 112 ? 1.919 3.515 -20.129 1.00 87.62 112 ARG A C 1
ATOM 894 O O . ARG A 1 112 ? 1.098 4.430 -20.123 1.00 87.62 112 ARG A O 1
ATOM 901 N N . CYS A 1 113 ? 2.434 2.974 -19.032 1.00 86.19 113 CYS A N 1
ATOM 902 C CA . CYS A 1 113 ? 2.168 3.431 -17.675 1.00 86.19 113 CYS A CA 1
ATOM 903 C C . CYS A 1 113 ? 3.263 4.406 -17.233 1.00 86.19 113 CYS A C 1
ATOM 905 O O . CYS A 1 113 ? 2.988 5.587 -17.032 1.00 86.19 113 CYS A O 1
ATOM 907 N N . HIS A 1 114 ? 4.508 3.935 -17.155 1.00 86.25 114 HIS A N 1
ATOM 908 C CA . HIS A 1 114 ? 5.655 4.732 -16.730 1.00 86.25 114 HIS A CA 1
ATOM 909 C C . HIS A 1 114 ? 6.849 4.515 -17.647 1.00 86.25 114 HIS A C 1
ATOM 911 O O . HIS A 1 114 ? 6.924 3.543 -18.399 1.00 86.25 114 HIS A O 1
ATOM 917 N N . TYR A 1 115 ? 7.788 5.450 -17.581 1.00 84.00 115 TYR A N 1
ATOM 918 C CA . TYR A 1 115 ? 9.061 5.335 -18.264 1.00 84.00 115 TYR A CA 1
ATOM 919 C C . TYR A 1 115 ? 10.151 6.027 -17.437 1.00 84.00 115 TYR A C 1
ATOM 921 O O . TYR A 1 115 ? 9.901 7.073 -16.835 1.00 84.00 115 TYR A O 1
ATOM 929 N N . ILE A 1 116 ? 11.343 5.438 -17.396 1.00 82.44 116 ILE A N 1
ATOM 930 C CA . ILE A 1 116 ? 12.500 5.938 -16.649 1.00 82.44 116 ILE A CA 1
ATOM 931 C C . ILE A 1 116 ? 13.699 5.884 -17.589 1.00 82.44 116 ILE A C 1
ATOM 933 O O . ILE A 1 116 ? 14.133 4.796 -17.957 1.00 82.44 116 ILE A O 1
ATOM 937 N N . ALA A 1 117 ? 14.213 7.044 -18.000 1.00 80.31 117 ALA A N 1
ATOM 938 C CA . ALA A 1 117 ? 15.441 7.102 -18.787 1.00 80.31 117 ALA A CA 1
ATOM 939 C C . ALA A 1 117 ? 16.616 6.643 -17.916 1.00 80.31 117 ALA A C 1
ATOM 941 O O . ALA A 1 117 ? 16.769 7.122 -16.789 1.00 80.31 117 ALA A O 1
ATOM 942 N N . LEU A 1 118 ? 17.411 5.706 -18.425 1.00 77.62 118 LEU A N 1
ATOM 943 C CA . LEU A 1 118 ? 18.490 5.105 -17.649 1.00 77.62 118 LEU A CA 1
ATOM 944 C C . LEU A 1 118 ? 19.660 6.093 -17.466 1.00 77.62 118 LEU A C 1
ATOM 946 O O . LEU A 1 118 ? 20.249 6.172 -16.394 1.00 77.62 118 LEU A O 1
ATOM 950 N N . ASP A 1 119 ? 19.894 6.917 -18.485 1.00 68.62 119 ASP A N 1
ATOM 951 C CA . ASP A 1 119 ? 21.045 7.810 -18.639 1.00 68.62 119 ASP A CA 1
ATOM 952 C C . ASP A 1 119 ? 20.842 9.180 -17.955 1.00 68.62 119 ASP A C 1
ATOM 954 O O . ASP A 1 119 ? 21.715 10.051 -17.965 1.00 68.62 119 ASP A O 1
ATOM 958 N N . SER A 1 120 ? 19.665 9.409 -17.369 1.00 60.22 120 SER A N 1
ATOM 959 C CA . SER A 1 120 ? 19.364 10.624 -16.609 1.00 60.22 120 SER A CA 1
ATOM 960 C C . SER A 1 120 ? 19.651 10.425 -15.123 1.00 60.22 120 SER A C 1
ATOM 962 O O . SER A 1 120 ? 19.325 9.376 -14.574 1.00 60.22 120 SER A O 1
ATOM 964 N N . HIS A 1 121 ? 20.214 11.444 -14.455 1.00 54.84 121 HIS A N 1
ATOM 965 C CA . HIS A 1 121 ? 20.407 11.409 -13.002 1.00 54.84 121 HIS A CA 1
ATOM 966 C C . HIS A 1 121 ? 19.089 11.025 -12.307 1.00 54.84 121 HIS A C 1
ATOM 968 O O . HIS A 1 121 ? 18.065 11.692 -12.517 1.00 54.84 121 HIS A O 1
ATOM 974 N N . PRO A 1 122 ? 19.100 9.963 -11.492 1.00 50.03 122 PRO A N 1
ATOM 975 C CA . PRO A 1 122 ? 17.885 9.361 -10.986 1.00 50.03 122 PRO A CA 1
ATOM 976 C C . PRO A 1 122 ? 17.225 10.317 -9.986 1.00 50.03 122 PRO A C 1
ATOM 978 O O . PRO A 1 122 ? 17.844 10.779 -9.031 1.00 50.03 122 PRO A O 1
ATOM 981 N N . PHE A 1 123 ? 15.948 10.624 -10.214 1.00 52.47 123 PHE A N 1
ATOM 982 C CA . PHE A 1 123 ? 15.083 11.309 -9.247 1.00 52.47 123 PHE A CA 1
ATOM 983 C C . PHE A 1 123 ? 15.477 12.745 -8.871 1.00 52.47 123 PHE A C 1
ATOM 985 O O . PHE A 1 123 ? 15.149 13.204 -7.774 1.00 52.47 123 PHE A O 1
ATOM 992 N N . VAL A 1 124 ? 16.061 13.526 -9.792 1.00 44.19 124 VAL A N 1
ATOM 993 C CA . VAL A 1 124 ? 15.795 14.976 -9.736 1.00 44.19 124 VAL A CA 1
ATOM 994 C C . VAL A 1 124 ? 14.275 15.118 -9.722 1.00 44.19 124 VAL A C 1
ATOM 996 O O . VAL A 1 124 ? 13.619 14.454 -10.520 1.00 44.19 124 VAL A O 1
ATOM 999 N N . ASN A 1 125 ? 13.740 15.921 -8.794 1.00 40.03 125 ASN A N 1
ATOM 1000 C CA . ASN A 1 125 ? 12.321 16.234 -8.569 1.00 40.03 125 ASN A CA 1
ATOM 1001 C C . ASN A 1 125 ? 11.611 16.809 -9.821 1.00 40.03 125 ASN A C 1
ATOM 1003 O O . ASN A 1 125 ? 10.955 17.849 -9.766 1.00 40.03 125 ASN A O 1
ATOM 1007 N N . GLN A 1 126 ? 11.696 16.151 -10.975 1.00 43.81 126 GLN A N 1
ATOM 1008 C CA . GLN A 1 126 ? 10.695 16.247 -12.008 1.00 43.81 126 GLN A CA 1
ATOM 1009 C C . GLN A 1 126 ? 9.464 15.601 -11.406 1.00 43.81 126 GLN A C 1
ATOM 1011 O O . GLN A 1 126 ? 9.261 14.393 -11.443 1.00 43.81 126 GLN A O 1
ATOM 1016 N N . SER A 1 127 ? 8.667 16.457 -10.773 1.00 39.44 127 SER A N 1
ATOM 1017 C CA . SER A 1 127 ? 7.256 16.222 -10.560 1.00 39.44 127 SER A CA 1
ATOM 1018 C C . SER A 1 127 ? 6.734 15.675 -11.887 1.00 39.44 127 SER A C 1
ATOM 1020 O O . SER A 1 127 ? 6.663 16.410 -12.875 1.00 39.44 127 SER A O 1
ATOM 1022 N N . TYR A 1 128 ? 6.500 14.362 -11.954 1.00 48.69 128 TYR A N 1
ATOM 1023 C CA . TYR A 1 128 ? 5.896 13.714 -13.106 1.00 48.69 128 TYR A CA 1
ATOM 1024 C C . TYR A 1 128 ? 4.446 14.208 -13.141 1.00 48.69 128 TYR A C 1
ATOM 1026 O O . TYR A 1 128 ? 3.523 13.534 -12.690 1.00 48.69 128 TYR A O 1
ATOM 1034 N N . LYS A 1 129 ? 4.258 15.452 -13.604 1.00 39.94 129 LYS A N 1
ATOM 1035 C CA . LYS A 1 129 ? 3.052 16.276 -13.421 1.00 39.94 129 LYS A CA 1
ATOM 1036 C C . LYS A 1 129 ? 1.791 15.693 -14.066 1.00 39.94 129 LYS A C 1
ATOM 1038 O O . LYS A 1 129 ? 0.723 16.258 -13.892 1.00 39.94 129 LYS A O 1
ATOM 1043 N N . ASN A 1 130 ? 1.890 14.547 -14.741 1.00 40.91 130 ASN A N 1
ATOM 1044 C CA . ASN A 1 130 ? 0.783 13.881 -15.425 1.00 40.91 130 ASN A CA 1
ATOM 1045 C C . ASN A 1 130 ? 0.570 12.409 -15.010 1.00 40.91 130 ASN A C 1
ATOM 1047 O O . ASN A 1 130 ? -0.221 11.716 -15.642 1.00 40.91 130 ASN A O 1
ATOM 1051 N N . VAL A 1 131 ? 1.239 11.912 -13.960 1.00 49.00 131 VAL A N 1
ATOM 1052 C CA . VAL A 1 131 ? 1.169 10.487 -13.556 1.00 49.00 131 VAL A CA 1
ATOM 1053 C C . VAL A 1 131 ? 0.044 10.178 -12.558 1.00 49.00 131 VAL A C 1
ATOM 1055 O O . VAL A 1 131 ? -0.355 9.024 -12.415 1.00 49.00 131 VAL A O 1
ATOM 1058 N N . ALA A 1 132 ? -0.567 11.200 -11.949 1.00 44.47 132 ALA A N 1
ATOM 1059 C CA . ALA A 1 132 ? -1.592 11.063 -10.904 1.00 44.47 132 ALA A CA 1
ATOM 1060 C C . ALA A 1 132 ? -2.870 10.283 -11.305 1.00 44.47 132 ALA A C 1
ATOM 1062 O O . ALA A 1 132 ? -3.770 10.126 -10.488 1.00 44.47 132 ALA A O 1
ATOM 1063 N N . LYS A 1 133 ? -2.978 9.799 -12.550 1.00 48.62 133 LYS A N 1
ATOM 1064 C CA . LYS A 1 133 ? -4.174 9.142 -13.098 1.00 48.62 133 LYS A CA 1
ATOM 1065 C C . LYS A 1 133 ? -3.966 7.691 -13.549 1.00 48.62 133 LYS A C 1
ATOM 1067 O O . LYS A 1 133 ? -4.908 7.083 -14.049 1.00 48.62 133 LYS A O 1
ATOM 1072 N N . LEU A 1 134 ? -2.758 7.138 -13.419 1.00 53.62 134 LEU A N 1
ATOM 1073 C CA . LEU A 1 134 ? -2.444 5.796 -13.928 1.00 53.62 134 LEU A CA 1
ATOM 1074 C C . LEU A 1 134 ? -2.333 4.730 -12.837 1.00 53.62 134 LEU A C 1
ATOM 1076 O O . LEU A 1 134 ? -2.515 3.557 -13.155 1.00 53.62 134 LEU A O 1
ATOM 1080 N N . THR A 1 135 ? -2.090 5.087 -11.577 1.00 60.03 135 THR A N 1
ATOM 1081 C CA . THR A 1 135 ? -2.004 4.115 -10.480 1.00 60.03 135 THR A CA 1
ATOM 1082 C C . THR A 1 135 ? -3.389 3.571 -10.130 1.00 60.03 135 THR A C 1
ATOM 1084 O O . THR A 1 135 ? -4.372 4.306 -10.042 1.00 60.03 135 THR A O 1
ATOM 1087 N N . SER A 1 136 ? -3.494 2.250 -9.977 1.00 66.94 136 SER A N 1
ATOM 1088 C CA . SER A 1 136 ? -4.695 1.644 -9.393 1.00 66.94 136 SER A CA 1
ATOM 1089 C C . SER A 1 136 ? -4.812 2.105 -7.938 1.00 66.94 136 SER A C 1
ATOM 1091 O O . SER A 1 136 ? -3.789 2.353 -7.307 1.00 66.94 136 SER A O 1
ATO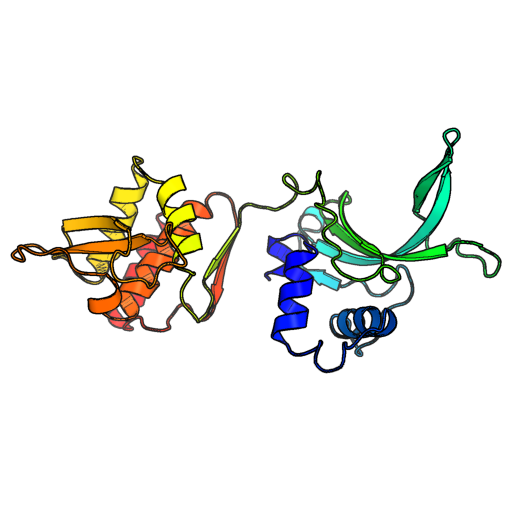M 1093 N N . ASN A 1 137 ? -6.021 2.210 -7.378 1.00 86.06 137 ASN A N 1
ATOM 1094 C CA . ASN A 1 137 ? -6.144 2.421 -5.935 1.00 86.06 137 ASN A CA 1
ATOM 1095 C C . ASN A 1 137 ? -5.460 1.244 -5.222 1.00 86.06 137 ASN A C 1
ATOM 1097 O O . ASN A 1 137 ? -5.818 0.091 -5.467 1.00 86.06 137 ASN A O 1
ATOM 1101 N N . TYR A 1 138 ? -4.445 1.497 -4.401 1.00 90.12 138 TYR A N 1
ATOM 1102 C CA . TYR A 1 138 ? -3.810 0.443 -3.624 1.00 90.12 138 TYR A CA 1
ATOM 1103 C C . TYR A 1 138 ? -3.339 0.953 -2.271 1.00 90.12 138 TYR A C 1
ATOM 1105 O O . TYR A 1 138 ? -2.950 2.110 -2.128 1.00 90.12 138 TYR A O 1
ATOM 1113 N N . GLN A 1 139 ? -3.341 0.063 -1.282 1.00 92.88 139 GLN A N 1
ATOM 1114 C CA . GLN A 1 139 ? -2.789 0.324 0.042 1.00 92.88 139 GLN A CA 1
ATOM 1115 C C . GLN A 1 139 ? -1.797 -0.773 0.417 1.00 92.88 139 GLN A C 1
ATOM 1117 O O . GLN A 1 139 ? -1.939 -1.929 0.013 1.00 92.88 139 GLN A O 1
ATOM 1122 N N . ILE A 1 140 ? -0.771 -0.397 1.181 1.00 90.19 140 ILE A N 1
ATOM 1123 C CA . ILE A 1 140 ? 0.269 -1.314 1.648 1.00 90.19 140 ILE A CA 1
ATOM 1124 C C . ILE A 1 140 ? 0.341 -1.243 3.166 1.00 90.19 140 ILE A C 1
ATOM 1126 O O . ILE A 1 140 ? 0.510 -0.168 3.741 1.00 90.19 140 ILE A O 1
ATOM 1130 N N . VAL A 1 141 ? 0.294 -2.409 3.796 1.00 90.94 141 VAL A N 1
ATOM 1131 C CA . VAL A 1 141 ? 0.575 -2.603 5.214 1.00 90.94 141 VAL A CA 1
ATOM 1132 C C . VAL A 1 141 ? 1.839 -3.451 5.300 1.00 90.94 141 VAL A C 1
ATOM 1134 O O . VAL A 1 141 ? 1.806 -4.643 5.015 1.00 90.94 141 VAL A O 1
ATOM 1137 N N . LYS A 1 142 ? 2.975 -2.824 5.618 1.00 87.12 142 LYS A N 1
ATOM 1138 C CA . LYS A 1 142 ? 4.268 -3.518 5.783 1.00 87.12 142 LYS A CA 1
ATOM 1139 C C . LYS A 1 142 ? 4.295 -4.286 7.111 1.00 87.12 142 LYS A C 1
ATOM 1141 O O . LYS A 1 142 ? 3.390 -4.108 7.921 1.00 87.12 142 LYS A O 1
ATOM 1146 N N . THR A 1 143 ? 5.335 -5.078 7.384 1.00 81.56 143 THR A N 1
ATOM 1147 C CA . THR A 1 143 ? 5.575 -5.667 8.720 1.00 81.56 143 THR A CA 1
ATOM 1148 C C . THR A 1 143 ? 5.545 -4.601 9.816 1.00 81.56 143 THR A C 1
ATOM 1150 O O . THR A 1 143 ? 4.832 -4.720 10.811 1.00 81.56 143 THR A O 1
ATOM 1153 N N . GLN A 1 144 ? 6.254 -3.495 9.586 1.00 73.06 144 GLN A N 1
ATOM 1154 C CA . GLN A 1 144 ? 6.148 -2.309 10.427 1.00 73.06 144 GLN A CA 1
ATOM 1155 C C . GLN A 1 144 ? 4.817 -1.597 10.172 1.00 73.06 144 GLN A C 1
ATOM 1157 O O . GLN A 1 144 ? 4.311 -1.563 9.049 1.00 73.06 144 GLN A O 1
ATOM 1162 N N . HIS A 1 145 ? 4.260 -1.007 11.225 1.00 78.94 145 HIS A N 1
ATOM 1163 C CA . HIS A 1 145 ? 3.040 -0.213 11.155 1.00 78.94 145 HIS A CA 1
ATOM 1164 C C . HIS A 1 145 ? 3.063 0.859 10.051 1.00 78.94 145 HIS A C 1
ATOM 1166 O O . HIS A 1 145 ? 4.116 1.385 9.690 1.00 78.94 145 HIS A O 1
ATOM 1172 N N . ILE A 1 146 ? 1.873 1.224 9.563 1.00 85.56 146 ILE A N 1
ATOM 1173 C CA . ILE A 1 146 ? 1.686 2.407 8.716 1.00 85.56 146 ILE A CA 1
ATOM 1174 C C . ILE A 1 146 ? 2.162 3.640 9.504 1.00 85.56 146 ILE A C 1
ATOM 1176 O O . ILE A 1 146 ? 1.941 3.713 10.715 1.00 85.56 146 ILE A O 1
ATOM 1180 N N . SER A 1 147 ? 2.829 4.593 8.842 1.00 87.38 147 SER A N 1
ATOM 1181 C CA . SER A 1 147 ? 3.281 5.816 9.514 1.00 87.38 147 SER A CA 1
ATOM 1182 C C . SER A 1 147 ? 2.094 6.633 10.027 1.00 87.38 147 SER A C 1
ATOM 1184 O O . SER A 1 147 ? 1.022 6.630 9.418 1.00 87.38 147 SER A O 1
ATOM 1186 N N . ASP A 1 148 ? 2.282 7.357 11.131 1.00 87.31 148 ASP A N 1
ATOM 1187 C CA . ASP A 1 148 ? 1.208 8.143 11.750 1.00 87.31 148 ASP A CA 1
ATOM 1188 C C . ASP A 1 148 ? 0.665 9.221 10.766 1.00 87.31 148 ASP A C 1
ATOM 1190 O O . ASP A 1 148 ? -0.530 9.525 10.766 1.00 87.31 148 ASP A O 1
ATOM 1194 N N . GLU A 1 149 ? 1.501 9.742 9.855 1.00 87.25 149 GLU A N 1
ATOM 1195 C CA . GLU A 1 149 ? 1.088 10.659 8.779 1.00 87.25 149 GLU A CA 1
ATOM 1196 C C . GLU A 1 149 ? 0.142 9.985 7.780 1.00 87.25 149 GLU A C 1
ATOM 1198 O O . GLU A 1 149 ? -0.916 10.528 7.463 1.00 87.25 149 GLU A O 1
ATOM 1203 N N . LYS A 1 150 ? 0.489 8.779 7.310 1.00 89.75 150 LYS A N 1
ATOM 1204 C CA . LYS A 1 150 ? -0.349 8.046 6.358 1.00 89.75 150 LYS A CA 1
ATOM 1205 C C . LYS A 1 150 ? -1.633 7.552 7.022 1.00 89.75 150 LYS A C 1
ATOM 1207 O O . LYS A 1 150 ? -2.687 7.602 6.404 1.00 89.75 150 LYS A O 1
ATOM 1212 N N . VAL A 1 151 ? -1.581 7.148 8.292 1.00 93.00 151 VAL A N 1
ATOM 1213 C CA . VAL A 1 151 ? -2.782 6.849 9.091 1.00 93.00 151 VAL A CA 1
ATOM 1214 C C . VAL A 1 151 ? -3.711 8.062 9.159 1.00 93.00 151 VAL A C 1
ATOM 1216 O O . VAL A 1 151 ? -4.918 7.902 9.004 1.00 93.00 151 VAL A O 1
ATOM 1219 N N . SER A 1 152 ? -3.160 9.265 9.343 1.00 92.25 152 SER A N 1
ATOM 1220 C CA . SER A 1 152 ? -3.943 10.507 9.361 1.00 92.25 152 SER A CA 1
ATOM 1221 C C . SER A 1 152 ? -4.622 10.771 8.017 1.00 92.25 152 SER A C 1
ATOM 1223 O O . SER A 1 152 ? -5.827 10.995 7.988 1.00 92.25 152 SER A O 1
ATOM 1225 N N . GLU A 1 153 ? -3.881 10.647 6.912 1.00 91.94 153 GLU A N 1
ATOM 1226 C CA . GLU A 1 153 ? -4.416 10.784 5.550 1.00 91.94 153 GLU A CA 1
ATOM 1227 C C . GLU A 1 153 ? -5.557 9.785 5.277 1.00 91.94 153 GLU A C 1
ATOM 1229 O O . GLU A 1 153 ? -6.636 10.165 4.830 1.00 91.94 153 GLU A O 1
ATOM 1234 N N . LEU A 1 154 ? -5.342 8.502 5.591 1.00 94.25 154 LEU A N 1
ATOM 1235 C CA . LEU A 1 154 ? -6.331 7.446 5.361 1.00 94.25 154 LEU A CA 1
ATOM 1236 C C . LEU A 1 154 ? -7.570 7.594 6.248 1.00 94.25 154 LEU A C 1
ATOM 1238 O O . LEU A 1 154 ? -8.665 7.215 5.832 1.00 94.25 154 LEU A O 1
ATOM 1242 N N . TRP A 1 155 ? -7.408 8.115 7.465 1.00 95.00 155 TRP A N 1
ATOM 1243 C CA . TRP A 1 155 ? -8.529 8.412 8.349 1.00 95.00 155 TRP A CA 1
ATOM 1244 C C . TRP A 1 155 ? -9.350 9.593 7.832 1.00 95.00 155 TRP A C 1
ATOM 1246 O O . TRP A 1 155 ? -10.575 9.523 7.809 1.00 95.00 155 TRP A O 1
ATOM 1256 N N . ASP A 1 156 ? -8.696 10.661 7.376 1.00 93.06 156 ASP A N 1
ATOM 1257 C CA . ASP A 1 156 ? -9.391 11.843 6.864 1.00 93.06 156 ASP A CA 1
ATOM 1258 C C . ASP A 1 156 ? -10.221 11.523 5.604 1.00 93.06 156 ASP A C 1
ATOM 1260 O O . ASP A 1 156 ? -11.304 12.082 5.442 1.00 93.06 156 ASP A O 1
ATOM 1264 N N . ASN A 1 157 ? -9.799 10.552 4.782 1.00 92.81 157 ASN A N 1
ATOM 1265 C CA . ASN A 1 157 ? -10.564 10.065 3.622 1.00 92.81 157 ASN A CA 1
ATOM 1266 C C . ASN A 1 157 ? -11.908 9.405 3.975 1.00 92.81 157 ASN A C 1
ATOM 1268 O O . ASN A 1 157 ? -12.800 9.344 3.128 1.00 92.81 157 ASN A O 1
ATOM 1272 N N . ILE A 1 158 ? -12.040 8.863 5.187 1.00 93.38 158 ILE A N 1
ATOM 1273 C CA . ILE A 1 158 ? -13.235 8.126 5.627 1.00 93.38 158 ILE A CA 1
ATOM 1274 C C . ILE A 1 158 ? -14.014 8.854 6.723 1.00 93.38 158 ILE A C 1
ATOM 1276 O O . ILE A 1 158 ? -15.073 8.378 7.137 1.00 93.38 158 ILE A O 1
ATOM 1280 N N . ASN A 1 159 ? -13.479 9.968 7.219 1.00 88.44 159 ASN A N 1
ATOM 1281 C CA . ASN A 1 159 ? -14.056 10.708 8.327 1.00 88.44 159 ASN A CA 1
ATOM 1282 C C . ASN A 1 159 ? -15.478 11.170 7.963 1.00 88.44 159 ASN A C 1
ATOM 1284 O O . ASN A 1 159 ? -15.703 11.686 6.867 1.00 88.44 159 ASN A O 1
ATOM 1288 N N . LEU A 1 160 ? -16.429 11.003 8.882 1.00 85.19 160 LEU A N 1
ATOM 1289 C CA . LEU A 1 160 ? -17.860 11.270 8.683 1.00 85.19 160 LEU A CA 1
ATOM 1290 C C . LEU A 1 160 ? -18.537 10.375 7.624 1.00 85.19 160 LEU A C 1
ATOM 1292 O O . LEU A 1 160 ? -19.495 10.796 6.974 1.00 85.19 160 LEU A O 1
ATOM 1296 N N . THR A 1 161 ? -18.077 9.129 7.476 1.00 92.31 161 THR A N 1
ATOM 1297 C CA . THR A 1 161 ? -18.738 8.096 6.657 1.00 92.31 161 THR A CA 1
ATOM 1298 C C . THR A 1 161 ? -19.100 6.859 7.486 1.00 92.31 161 THR A C 1
ATOM 1300 O O . THR A 1 161 ? -18.575 6.652 8.582 1.00 92.31 161 THR A O 1
ATOM 1303 N N . ASP A 1 162 ? -19.957 5.986 6.946 1.00 92.38 162 ASP A N 1
ATOM 1304 C CA . ASP A 1 162 ? -20.343 4.721 7.597 1.00 92.38 162 ASP A CA 1
ATOM 1305 C C . ASP A 1 162 ? -19.146 3.774 7.844 1.00 92.38 162 ASP A C 1
ATOM 1307 O O . ASP A 1 162 ? -19.199 2.909 8.724 1.00 92.38 162 ASP A O 1
ATOM 1311 N N . LEU A 1 163 ? -18.027 3.981 7.136 1.00 93.19 163 LEU A N 1
ATOM 1312 C CA . LEU A 1 163 ? -16.798 3.192 7.270 1.00 93.19 163 LEU A CA 1
ATOM 1313 C C . LEU A 1 163 ? -16.166 3.314 8.666 1.00 93.19 163 LEU A C 1
ATOM 1315 O O . LEU A 1 163 ? -15.511 2.382 9.134 1.00 93.19 163 LEU A O 1
ATOM 1319 N N . GLU A 1 164 ? -16.383 4.424 9.381 1.00 93.50 164 GLU A N 1
ATOM 1320 C CA . GLU A 1 164 ? -15.927 4.548 10.772 1.00 93.50 164 GLU A CA 1
ATOM 1321 C C . GLU A 1 164 ? -16.600 3.516 11.685 1.00 93.50 164 GLU A C 1
ATOM 1323 O O . GLU A 1 164 ? -15.953 2.904 12.546 1.00 93.50 164 GLU A O 1
ATOM 1328 N N . ALA A 1 165 ? -17.905 3.298 11.490 1.00 92.69 165 ALA A N 1
ATOM 1329 C CA . ALA A 1 165 ? -18.666 2.321 12.255 1.00 92.69 165 ALA A CA 1
ATOM 1330 C C . ALA A 1 165 ? -18.222 0.890 11.917 1.00 92.69 165 ALA A C 1
ATOM 1332 O O . ALA A 1 165 ? -18.134 0.043 12.813 1.00 92.69 165 ALA A O 1
ATOM 1333 N N . GLU A 1 166 ? -17.877 0.635 10.654 1.00 93.75 166 GLU A N 1
ATOM 1334 C CA . GLU A 1 166 ? -17.313 -0.637 10.202 1.00 93.75 166 GLU A CA 1
ATOM 1335 C C . GLU A 1 166 ? -15.947 -0.917 10.842 1.00 93.75 166 GLU A C 1
ATOM 1337 O O . GLU A 1 166 ? -15.759 -1.994 11.422 1.00 93.75 166 GLU A O 1
ATOM 1342 N N . ILE A 1 167 ? -15.035 0.064 10.858 1.00 95.06 167 ILE A N 1
ATOM 1343 C CA . ILE A 1 167 ? -13.748 -0.046 11.565 1.00 95.06 167 ILE A CA 1
ATOM 1344 C C . ILE A 1 167 ? -13.981 -0.351 13.042 1.00 95.06 167 ILE A C 1
ATOM 1346 O O . ILE A 1 167 ? -13.407 -1.300 13.583 1.00 95.06 167 ILE A O 1
ATOM 1350 N N . LEU A 1 168 ? -14.861 0.406 13.702 1.00 95.56 168 LEU A N 1
ATOM 1351 C CA . LEU A 1 168 ? -15.179 0.191 15.111 1.00 95.56 168 LEU A CA 1
ATOM 1352 C C . LEU A 1 168 ? -15.740 -1.219 15.366 1.00 95.56 168 LEU A C 1
ATOM 1354 O O . LEU A 1 168 ? -15.423 -1.830 16.390 1.00 95.56 168 LEU A O 1
ATOM 1358 N N . SER A 1 169 ? -16.557 -1.750 14.453 1.00 94.62 169 SER A N 1
ATOM 1359 C CA . SER A 1 169 ? -17.082 -3.116 14.547 1.00 94.62 169 SER A CA 1
ATOM 1360 C C . SER A 1 169 ? -15.976 -4.172 14.440 1.00 94.62 169 SER A C 1
ATOM 1362 O O . SER A 1 169 ? -15.985 -5.141 15.201 1.00 94.62 169 SER A O 1
ATOM 1364 N N . CYS A 1 170 ? -14.974 -3.942 13.587 1.00 94.88 170 CYS A N 1
ATOM 1365 C CA . CYS A 1 170 ? -13.826 -4.832 13.441 1.00 94.88 170 CYS A CA 1
ATOM 1366 C C . CYS A 1 170 ? -12.938 -4.818 14.688 1.00 94.88 170 CYS A C 1
ATOM 1368 O O . CYS A 1 170 ? -12.552 -5.874 15.181 1.00 94.88 170 CYS A O 1
ATOM 1370 N N . LEU A 1 171 ? -12.672 -3.645 15.273 1.00 95.50 171 LEU A N 1
ATOM 1371 C CA . LEU A 1 171 ? -11.884 -3.549 16.510 1.00 95.50 171 LEU A CA 1
ATOM 1372 C C . LEU A 1 171 ? -12.539 -4.300 17.682 1.00 95.50 171 LEU A C 1
ATOM 1374 O O . LEU A 1 171 ? -11.845 -4.876 18.527 1.00 95.50 171 LEU A O 1
ATOM 1378 N N . LYS A 1 172 ? -13.877 -4.376 17.701 1.00 95.62 172 LYS A N 1
ATOM 1379 C CA . LYS A 1 172 ? -14.631 -5.146 18.702 1.00 95.62 172 LYS A CA 1
ATOM 1380 C C . LYS A 1 172 ? -14.441 -6.663 18.606 1.00 95.62 172 LYS A C 1
ATOM 1382 O O . LYS A 1 172 ? -14.792 -7.349 19.563 1.00 95.62 172 LYS A O 1
ATOM 1387 N N . ILE A 1 173 ? -13.861 -7.187 17.521 1.00 94.25 173 ILE A N 1
ATOM 1388 C CA . ILE A 1 173 ? -13.478 -8.607 17.406 1.00 94.25 173 ILE A CA 1
ATOM 1389 C C . ILE A 1 173 ? -12.411 -8.964 18.446 1.00 94.25 173 ILE A C 1
ATOM 1391 O O . ILE A 1 173 ? -12.461 -10.050 19.023 1.00 94.25 173 ILE A O 1
ATOM 1395 N N . ILE A 1 174 ? -11.470 -8.044 18.688 1.00 92.38 174 ILE A N 1
ATOM 1396 C CA . ILE A 1 174 ? -10.405 -8.204 19.684 1.00 92.38 174 ILE A CA 1
ATOM 1397 C C . ILE A 1 174 ? -10.899 -7.765 21.065 1.00 92.38 174 ILE A C 1
ATOM 1399 O O . ILE A 1 174 ? -10.662 -8.461 22.049 1.00 92.38 174 ILE A O 1
ATOM 1403 N N . ASN A 1 175 ? -11.587 -6.622 21.155 1.00 92.94 175 ASN A N 1
ATOM 1404 C CA . ASN A 1 175 ? -12.046 -6.091 22.437 1.00 92.94 175 ASN A CA 1
ATOM 1405 C C . ASN A 1 175 ? -13.439 -5.452 22.336 1.00 92.94 175 ASN A C 1
ATOM 1407 O O . ASN A 1 175 ? -13.608 -4.320 21.880 1.00 92.94 175 ASN A O 1
ATOM 1411 N N . THR A 1 176 ? -14.445 -6.155 22.856 1.00 94.88 176 THR A N 1
ATOM 1412 C CA . THR A 1 176 ? -15.860 -5.748 22.827 1.00 94.88 176 THR A CA 1
ATOM 1413 C C . THR A 1 176 ? -16.173 -4.493 23.649 1.00 94.88 176 THR A C 1
ATOM 1415 O O . THR A 1 176 ? -17.246 -3.902 23.486 1.00 94.88 176 THR A O 1
ATOM 1418 N N . ASN A 1 177 ? -15.266 -4.073 24.539 1.00 95.81 177 ASN A N 1
ATOM 1419 C CA . ASN A 1 177 ? -15.436 -2.880 25.370 1.00 95.81 177 ASN A CA 1
ATOM 1420 C C . ASN A 1 177 ? -15.055 -1.589 24.638 1.00 95.81 177 ASN A C 1
ATOM 1422 O O . ASN A 1 177 ? -15.367 -0.510 25.144 1.00 95.81 177 ASN A O 1
ATOM 1426 N N . ILE A 1 178 ? -14.433 -1.669 23.457 1.00 96.75 178 ILE A N 1
ATOM 1427 C CA . ILE A 1 178 ? -14.170 -0.495 22.621 1.00 96.75 178 ILE A CA 1
ATOM 1428 C C . ILE A 1 178 ? -15.511 0.095 22.168 1.00 96.75 178 ILE A C 1
ATOM 1430 O O . ILE A 1 178 ? -16.333 -0.577 21.546 1.00 96.75 178 ILE A O 1
ATOM 1434 N N . SER A 1 179 ? -15.754 1.361 22.498 1.00 95.44 179 SER A N 1
ATOM 1435 C CA . SER A 1 179 ? -16.999 2.072 22.190 1.00 95.44 179 SER A CA 1
ATOM 1436 C C . SER A 1 179 ? -16.828 3.207 21.186 1.00 95.44 179 SER A C 1
ATOM 1438 O O . SER A 1 179 ? -17.828 3.759 20.745 1.00 95.44 179 SER A O 1
ATOM 1440 N N . GLY A 1 180 ? -15.595 3.577 20.847 1.00 95.00 180 GLY A N 1
ATOM 1441 C CA . GLY A 1 180 ? -15.311 4.610 19.858 1.00 95.00 180 GLY A CA 1
ATOM 1442 C C . GLY A 1 180 ? -13.829 4.675 19.522 1.00 95.00 180 GLY A C 1
ATOM 1443 O O . GLY A 1 180 ? -12.996 4.200 20.298 1.00 95.00 180 GLY A O 1
ATOM 1444 N N . ILE A 1 181 ? -13.526 5.278 18.379 1.00 95.69 181 ILE A N 1
ATOM 1445 C CA . ILE A 1 181 ? -12.179 5.532 17.874 1.00 95.69 181 ILE A CA 1
ATOM 1446 C C . ILE A 1 181 ? -12.134 6.945 17.284 1.00 95.69 181 ILE A C 1
ATOM 1448 O O . ILE A 1 181 ? -13.141 7.428 16.774 1.00 95.69 181 ILE A O 1
ATOM 1452 N N . ALA A 1 182 ? -11.000 7.627 17.414 1.00 94.50 182 ALA A N 1
ATOM 1453 C CA . ALA A 1 182 ? -10.753 8.925 16.794 1.00 94.50 182 ALA A CA 1
ATOM 1454 C C . ALA A 1 182 ? -9.248 9.156 16.620 1.00 94.50 182 ALA A C 1
ATOM 1456 O O . ALA A 1 182 ? -8.440 8.525 17.302 1.00 94.50 182 ALA A O 1
ATOM 1457 N N . LEU A 1 183 ? -8.873 10.113 15.772 1.00 93.88 183 LEU A N 1
ATOM 1458 C CA . LEU A 1 183 ? -7.505 10.627 15.686 1.00 93.88 183 LEU A CA 1
ATOM 1459 C C . LEU A 1 183 ? -7.396 11.997 16.356 1.00 93.88 183 LEU A C 1
ATOM 1461 O O . LEU A 1 183 ? -8.148 12.925 16.037 1.00 93.88 183 LEU A O 1
ATOM 1465 N N . VAL A 1 184 ? -6.416 12.141 17.246 1.00 90.88 184 VAL A N 1
ATOM 1466 C CA . VAL A 1 184 ? -6.111 13.398 17.949 1.00 90.88 184 VAL A CA 1
ATOM 1467 C C . VAL A 1 184 ? -4.671 13.816 17.710 1.00 90.88 184 VAL A C 1
ATOM 1469 O O . VAL A 1 184 ? -3.807 12.964 17.524 1.00 90.88 184 VAL A O 1
ATOM 1472 N N . SER A 1 185 ? -4.413 15.122 17.724 1.00 87.06 185 SER A N 1
ATOM 1473 C CA . SER A 1 185 ? -3.059 15.663 17.607 1.00 87.06 185 SER A CA 1
ATOM 1474 C C . SER A 1 185 ? -2.165 15.147 18.734 1.00 87.06 185 SER A C 1
ATOM 1476 O O . SER A 1 185 ? -2.557 15.148 19.904 1.00 87.06 185 SER A O 1
ATOM 1478 N N . ASP A 1 186 ? -0.958 14.718 18.378 1.00 78.88 186 ASP A N 1
ATOM 1479 C CA . ASP A 1 186 ? 0.059 14.294 19.334 1.00 78.88 186 ASP A CA 1
ATOM 1480 C C . ASP A 1 186 ? 0.744 15.524 19.945 1.00 78.88 186 ASP A C 1
ATOM 1482 O O . ASP A 1 186 ? 1.718 16.056 19.417 1.00 78.88 186 ASP A O 1
ATOM 1486 N N . VAL A 1 187 ? 0.220 15.985 21.081 1.00 68.44 187 VAL A N 1
ATOM 1487 C CA . VAL A 1 187 ? 0.742 17.161 21.804 1.00 68.44 187 VAL A CA 1
ATOM 1488 C C . VAL A 1 187 ? 2.055 16.846 22.545 1.00 68.44 187 VAL A C 1
ATOM 1490 O O . VAL A 1 187 ? 2.695 17.744 23.083 1.00 68.44 187 VAL A O 1
ATOM 1493 N N . SER A 1 188 ? 2.483 15.576 22.579 1.00 65.38 188 SER A N 1
ATOM 1494 C CA . SER A 1 188 ? 3.717 15.146 23.254 1.00 65.38 188 SER A CA 1
ATOM 1495 C C . SER A 1 188 ? 4.966 15.213 22.361 1.00 65.38 188 SER A C 1
ATOM 1497 O O . SER A 1 188 ? 6.091 15.071 22.847 1.00 65.38 188 SER A O 1
ATOM 1499 N N . GLY A 1 189 ? 4.790 15.450 21.056 1.00 56.28 189 GLY A N 1
ATOM 1500 C CA . GLY A 1 189 ? 5.877 15.530 20.088 1.00 56.28 189 GLY A CA 1
ATOM 1501 C C . GLY A 1 189 ? 6.693 16.819 20.207 1.00 56.28 189 GLY A C 1
ATOM 1502 O O . GLY A 1 189 ? 6.153 17.921 20.153 1.00 56.28 189 GLY A O 1
ATOM 1503 N N . ARG A 1 190 ? 8.026 16.684 20.301 1.00 53.09 190 ARG A N 1
ATOM 1504 C CA . ARG A 1 190 ? 8.982 17.783 20.059 1.00 53.09 190 ARG A CA 1
ATOM 1505 C C . ARG A 1 190 ? 8.591 18.524 18.772 1.00 53.09 190 ARG A C 1
ATOM 1507 O O . ARG A 1 190 ? 8.328 17.850 17.783 1.00 53.09 190 ARG A O 1
ATOM 1514 N N . LEU A 1 191 ? 8.599 19.862 18.822 1.00 54.19 191 LEU A N 1
ATOM 1515 C CA . LEU A 1 191 ? 8.253 20.933 17.851 1.00 54.19 191 LEU A CA 1
ATOM 1516 C C . LEU A 1 191 ? 8.258 20.702 16.313 1.00 54.19 191 LEU A C 1
ATOM 1518 O O . LEU A 1 191 ? 7.890 21.618 15.585 1.00 54.19 191 LEU A O 1
ATOM 1522 N N . ASN A 1 192 ? 8.624 19.540 15.778 1.00 55.94 192 ASN A N 1
ATOM 1523 C CA . ASN A 1 192 ? 8.920 19.347 14.359 1.00 55.94 192 ASN A CA 1
ATOM 1524 C C . ASN A 1 192 ? 7.836 18.611 13.553 1.00 55.94 192 ASN A C 1
ATOM 1526 O O . ASN A 1 192 ? 8.059 18.374 12.370 1.00 55.94 192 ASN A O 1
ATOM 1530 N N . ASN A 1 193 ? 6.685 18.236 14.130 1.00 62.00 193 ASN A N 1
ATOM 1531 C CA . ASN A 1 193 ? 5.636 17.559 13.352 1.00 62.00 193 ASN A CA 1
ATOM 1532 C C . ASN A 1 193 ? 4.210 17.923 13.810 1.00 62.00 193 ASN A C 1
ATOM 1534 O O . ASN A 1 193 ? 3.494 17.117 14.402 1.00 62.00 193 ASN A O 1
ATOM 1538 N N . LEU A 1 194 ? 3.806 19.170 13.539 1.00 61.62 194 LEU A N 1
ATOM 1539 C CA . LEU A 1 194 ? 2.523 19.766 13.961 1.00 61.62 194 LEU A CA 1
ATOM 1540 C C . LEU A 1 194 ? 1.273 19.010 13.464 1.00 61.62 194 LEU A C 1
ATOM 1542 O O . LEU A 1 194 ? 0.201 19.162 14.044 1.00 61.62 194 LEU A O 1
ATOM 1546 N N . ASN A 1 195 ? 1.411 18.176 12.429 1.00 68.62 195 ASN A N 1
ATOM 1547 C CA . ASN A 1 195 ? 0.302 17.439 11.815 1.00 68.62 195 ASN A CA 1
ATOM 1548 C C . ASN A 1 195 ? 0.226 15.969 12.244 1.00 68.62 195 ASN A C 1
ATOM 1550 O O . ASN A 1 195 ? -0.621 15.228 11.746 1.00 68.62 195 ASN A O 1
ATOM 1554 N N . LYS A 1 196 ? 1.090 15.523 13.161 1.00 79.69 196 LYS A N 1
ATOM 1555 C CA . LYS A 1 196 ? 1.069 14.140 13.628 1.00 79.69 196 LYS A CA 1
ATOM 1556 C C . LYS A 1 196 ? -0.180 13.896 14.480 1.00 79.69 196 LYS A C 1
ATOM 1558 O O . LYS A 1 196 ? -0.340 14.497 15.546 1.00 79.69 196 LYS A O 1
ATOM 1563 N N . ARG A 1 197 ? -1.057 12.994 14.034 1.00 88.31 197 ARG A N 1
ATOM 1564 C CA . ARG A 1 197 ? -2.224 12.542 14.801 1.00 88.31 197 ARG A CA 1
ATOM 1565 C C . ARG A 1 197 ? -2.058 11.077 15.168 1.00 88.31 197 ARG A C 1
ATOM 1567 O O . ARG A 1 197 ? -1.548 10.284 14.383 1.00 88.31 197 ARG A O 1
ATOM 1574 N N . ILE A 1 198 ? -2.493 10.723 16.371 1.00 91.50 198 ILE A N 1
ATOM 1575 C CA . ILE A 1 198 ? -2.465 9.347 16.861 1.00 91.50 198 ILE A CA 1
ATOM 1576 C C . ILE A 1 198 ? -3.888 8.808 17.042 1.00 91.50 198 ILE A C 1
ATOM 1578 O O . ILE A 1 198 ? -4.771 9.539 17.506 1.00 91.50 198 ILE A O 1
ATOM 1582 N N . PRO A 1 199 ? -4.125 7.529 16.707 1.00 94.06 199 PRO A N 1
ATOM 1583 C CA . PRO A 1 199 ? -5.392 6.870 16.978 1.00 94.06 199 PRO A CA 1
ATOM 1584 C C . PRO A 1 199 ? -5.577 6.623 18.480 1.00 94.06 199 PRO A C 1
ATOM 1586 O O . PRO A 1 199 ? -4.731 6.029 19.158 1.00 94.06 199 PRO A O 1
ATOM 1589 N N . ILE A 1 200 ? -6.726 7.053 18.989 1.00 95.25 200 ILE A N 1
ATOM 1590 C CA . ILE A 1 200 ? -7.184 6.846 20.361 1.00 95.25 200 ILE A CA 1
ATOM 1591 C C . ILE A 1 200 ? -8.517 6.101 20.366 1.00 95.25 200 ILE A C 1
ATOM 1593 O O . ILE A 1 200 ? -9.350 6.274 19.477 1.00 95.25 200 ILE A O 1
ATOM 1597 N N . VAL A 1 201 ? -8.742 5.302 21.403 1.00 96.31 201 VAL A N 1
ATOM 1598 C CA . VAL A 1 201 ? -9.976 4.547 21.617 1.00 96.31 201 VAL A CA 1
ATOM 1599 C C . VAL A 1 201 ? -10.662 4.968 22.913 1.00 96.31 201 VAL A C 1
ATOM 1601 O O . VAL A 1 201 ? -10.021 5.359 23.893 1.00 96.31 201 VAL A O 1
ATOM 1604 N N . ARG A 1 202 ? -11.994 4.873 22.925 1.00 96.62 202 ARG A N 1
ATOM 1605 C CA . ARG A 1 202 ? -12.812 4.969 24.139 1.00 96.62 202 ARG A CA 1
ATOM 1606 C C . ARG A 1 202 ? -13.200 3.565 24.583 1.00 96.62 202 ARG A C 1
ATOM 1608 O O . ARG A 1 202 ? -13.710 2.794 23.773 1.00 96.62 202 ARG A O 1
ATOM 1615 N N . ILE A 1 203 ? -12.996 3.259 25.860 1.00 96.38 203 ILE A N 1
ATOM 1616 C CA . ILE A 1 203 ? -13.342 1.966 26.459 1.00 96.38 203 ILE A CA 1
ATOM 1617 C C . ILE A 1 203 ? -14.513 2.153 27.428 1.00 96.38 203 ILE A C 1
ATOM 1619 O O . ILE A 1 203 ? -14.534 3.096 28.220 1.00 96.38 203 ILE A O 1
ATOM 1623 N N . LYS A 1 204 ? -15.502 1.255 27.382 1.00 95.50 204 LYS A N 1
ATOM 1624 C CA . LYS A 1 204 ? -16.616 1.241 28.341 1.00 95.50 204 LYS A CA 1
ATOM 1625 C C . LYS A 1 204 ? -16.083 1.113 29.772 1.00 95.50 204 LYS A C 1
ATOM 1627 O O . LYS A 1 204 ? -15.297 0.219 30.058 1.00 95.50 204 LYS A O 1
ATOM 1632 N N . GLY A 1 205 ? -16.535 1.995 30.661 1.00 93.44 205 GLY A N 1
ATOM 1633 C CA . GLY A 1 205 ? -16.124 2.008 32.070 1.00 93.44 205 GLY A CA 1
ATOM 1634 C C . GLY A 1 205 ? -14.814 2.748 32.363 1.00 93.44 205 GLY A C 1
ATOM 1635 O O . GLY A 1 205 ? -14.507 2.951 33.533 1.00 93.44 205 GLY A O 1
ATOM 1636 N N . VAL A 1 206 ? -14.082 3.211 31.342 1.00 94.12 206 VAL A N 1
ATOM 1637 C CA . VAL A 1 206 ? -12.882 4.049 31.505 1.00 94.12 206 VAL A CA 1
ATOM 1638 C C . VAL A 1 206 ? -13.233 5.498 31.160 1.00 94.12 206 VAL A C 1
ATOM 1640 O O . VAL A 1 206 ? -13.911 5.756 30.161 1.00 94.12 206 VAL A O 1
ATOM 1643 N N . LYS A 1 207 ? -12.824 6.452 32.006 1.00 90.94 207 LYS A N 1
ATOM 1644 C CA . LYS A 1 207 ? -13.121 7.880 31.792 1.00 90.94 207 LYS A CA 1
ATOM 1645 C C . LYS A 1 207 ? -12.204 8.484 30.731 1.00 90.94 207 LYS A C 1
ATOM 1647 O O . LYS A 1 207 ? -12.638 9.310 29.928 1.00 90.94 207 LYS A O 1
ATOM 1652 N N . GLU A 1 208 ? -10.949 8.065 30.736 1.00 91.62 208 GLU A N 1
ATOM 1653 C CA . GLU A 1 208 ? -9.891 8.539 29.862 1.00 91.62 208 GLU A CA 1
ATOM 1654 C C . GLU A 1 208 ? -9.978 7.899 28.468 1.00 91.62 208 GLU A C 1
ATOM 1656 O O . GLU A 1 208 ? -10.493 6.795 28.277 1.00 91.62 208 GLU A O 1
ATOM 1661 N N . ARG A 1 209 ? -9.444 8.607 27.469 1.00 93.81 209 ARG A N 1
ATOM 1662 C CA . ARG A 1 209 ? -9.210 8.052 26.131 1.00 93.81 209 ARG A CA 1
ATOM 1663 C C . ARG A 1 209 ? -7.818 7.436 26.117 1.00 93.81 209 ARG A C 1
ATOM 1665 O O . ARG A 1 209 ? -6.893 8.022 26.674 1.00 93.81 209 ARG A O 1
ATOM 1672 N N . ILE A 1 210 ? -7.670 6.287 25.472 1.00 94.44 210 ILE A N 1
ATOM 1673 C CA . ILE A 1 210 ? -6.428 5.511 25.510 1.00 94.44 210 ILE A CA 1
ATOM 1674 C C . ILE A 1 210 ? -5.837 5.453 24.096 1.00 94.44 210 ILE A C 1
ATOM 1676 O O . ILE A 1 210 ? -6.572 5.122 23.164 1.00 94.44 210 ILE A O 1
ATOM 1680 N N . PRO A 1 211 ? -4.542 5.749 23.891 1.00 93.75 211 PRO A N 1
ATOM 1681 C CA . PRO A 1 211 ? -3.875 5.480 22.619 1.00 93.75 211 PRO A CA 1
ATOM 1682 C C . PRO A 1 211 ? -4.014 4.010 22.223 1.00 93.75 211 PRO A C 1
ATOM 1684 O O . PRO A 1 211 ? -3.811 3.122 23.051 1.00 93.75 211 PRO A O 1
ATOM 1687 N N . ILE A 1 212 ? -4.313 3.724 20.953 1.00 94.12 212 ILE A N 1
ATOM 1688 C CA . ILE A 1 212 ? -4.522 2.333 20.515 1.00 94.12 212 ILE A CA 1
ATOM 1689 C C . ILE A 1 212 ? -3.281 1.460 20.761 1.00 94.12 212 ILE A C 1
ATOM 1691 O O . ILE A 1 212 ? -3.412 0.299 21.137 1.00 94.12 212 ILE A O 1
ATOM 1695 N N . LYS A 1 213 ? -2.084 2.061 20.659 1.00 91.62 213 LYS A N 1
ATOM 1696 C CA . LYS A 1 213 ? -0.783 1.418 20.906 1.00 91.62 213 LYS A CA 1
ATOM 1697 C C . LYS A 1 213 ? -0.675 0.853 22.332 1.00 91.62 213 LYS A C 1
ATOM 1699 O O . LYS A 1 213 ? -0.021 -0.162 22.539 1.00 91.62 213 LYS A O 1
ATOM 1704 N N . THR A 1 214 ? -1.367 1.442 23.312 1.00 91.81 214 THR A N 1
ATOM 1705 C CA . THR A 1 214 ? -1.414 0.941 24.699 1.00 91.81 214 THR A CA 1
ATOM 1706 C C . THR A 1 214 ? -2.205 -0.366 24.831 1.00 91.81 214 THR A C 1
ATOM 1708 O O . THR A 1 214 ? -2.018 -1.099 25.795 1.00 91.81 214 THR A O 1
ATOM 1711 N N . MET A 1 215 ? -3.074 -0.691 23.870 1.00 89.81 215 MET A N 1
ATOM 1712 C CA . MET A 1 215 ? -3.856 -1.935 23.862 1.00 89.81 215 MET A CA 1
ATOM 1713 C C . MET A 1 215 ? -3.095 -3.124 23.255 1.00 89.81 215 MET A C 1
ATOM 1715 O O . MET A 1 215 ? -3.657 -4.213 23.143 1.00 89.81 215 MET A O 1
ATOM 1719 N N . GLY A 1 216 ? -1.832 -2.925 22.874 1.00 89.25 216 GLY A N 1
ATOM 1720 C CA . GLY A 1 216 ? -0.975 -3.944 22.283 1.00 89.25 216 GLY A CA 1
ATOM 1721 C C . GLY A 1 216 ? -0.908 -3.884 20.758 1.00 89.25 216 GLY A C 1
ATOM 1722 O O . GLY A 1 216 ? -1.678 -3.192 20.080 1.00 89.25 216 GLY A O 1
ATOM 1723 N N . ASP A 1 217 ? 0.049 -4.640 20.225 1.00 87.75 217 ASP A N 1
ATOM 1724 C CA . ASP A 1 217 ? 0.409 -4.611 18.810 1.00 87.75 217 ASP A CA 1
ATOM 1725 C C . ASP A 1 217 ? -0.722 -5.127 17.912 1.00 87.75 217 ASP A C 1
ATOM 1727 O O . ASP A 1 217 ? -1.059 -4.497 16.915 1.00 87.75 217 ASP A O 1
ATOM 1731 N N . GLY A 1 218 ? -1.418 -6.190 18.330 1.00 90.31 218 GLY A N 1
ATOM 1732 C CA . GLY A 1 218 ? -2.506 -6.789 17.554 1.00 90.31 218 GLY A CA 1
ATOM 1733 C C . GLY A 1 218 ? -3.684 -5.855 17.268 1.00 90.31 218 GLY A C 1
ATOM 1734 O O . GLY A 1 218 ? -4.213 -5.861 16.158 1.00 90.31 218 GLY A O 1
ATOM 1735 N N . LEU A 1 219 ? -4.090 -5.009 18.225 1.00 93.12 219 LEU A N 1
ATOM 1736 C CA . LEU A 1 219 ? -5.175 -4.047 17.985 1.00 93.12 219 LEU A CA 1
ATOM 1737 C C . LEU A 1 219 ? -4.725 -2.922 17.045 1.00 93.12 219 LEU A C 1
ATOM 1739 O O . LEU A 1 219 ? -5.475 -2.522 16.156 1.00 93.12 219 LEU A O 1
ATOM 1743 N N . THR A 1 220 ? -3.491 -2.446 17.222 1.00 93.12 220 THR A N 1
ATOM 1744 C CA . THR A 1 220 ? -2.872 -1.433 16.3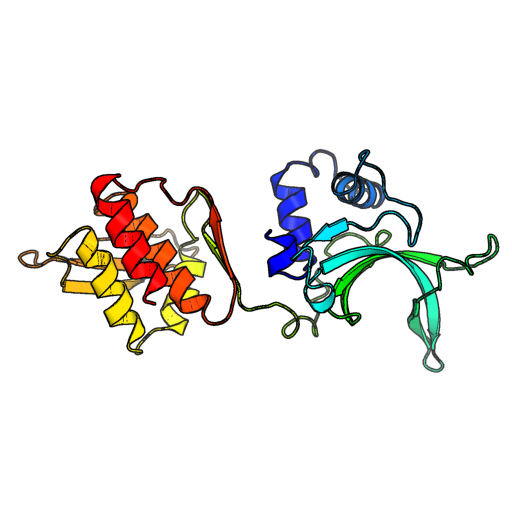54 1.00 93.12 220 THR A CA 1
ATOM 1745 C C . THR A 1 220 ? -2.731 -1.956 14.924 1.00 93.12 220 THR A C 1
ATOM 1747 O O . THR A 1 220 ? -3.093 -1.279 13.963 1.00 93.12 220 THR A O 1
ATOM 1750 N N . ARG A 1 221 ? -2.274 -3.202 14.786 1.00 92.31 221 ARG A N 1
ATOM 1751 C CA . ARG A 1 221 ? -2.147 -3.926 13.525 1.00 92.31 221 ARG A CA 1
ATOM 1752 C C . ARG A 1 221 ? -3.490 -4.076 12.824 1.00 92.31 221 ARG A C 1
ATOM 1754 O O . ARG A 1 221 ? -3.606 -3.702 11.659 1.00 92.31 221 ARG A O 1
ATOM 1761 N N . LEU A 1 222 ? -4.504 -4.572 13.537 1.00 94.12 222 LEU A N 1
ATOM 1762 C CA . LEU A 1 222 ? -5.850 -4.722 12.994 1.00 94.12 222 LEU A CA 1
ATOM 1763 C C . LEU A 1 222 ? -6.403 -3.374 12.522 1.00 94.12 222 LEU A C 1
ATOM 1765 O O . LEU A 1 222 ? -6.930 -3.291 11.419 1.00 94.12 222 LEU A O 1
ATOM 1769 N N . PHE A 1 223 ? -6.242 -2.313 13.314 1.00 95.38 223 PHE A N 1
ATOM 1770 C CA . PHE A 1 223 ? -6.660 -0.971 12.915 1.00 95.38 223 PHE A CA 1
ATOM 1771 C C . PHE A 1 223 ? -6.016 -0.532 11.594 1.00 95.38 223 PHE A C 1
ATOM 1773 O O . PHE A 1 223 ? -6.733 -0.118 10.687 1.00 95.38 223 PHE A O 1
ATOM 1780 N N . HIS A 1 224 ? -4.694 -0.675 11.452 1.00 95.00 224 HIS A N 1
ATOM 1781 C CA . HIS A 1 224 ? -3.994 -0.333 10.211 1.00 95.00 224 HIS A CA 1
ATOM 1782 C C . HIS A 1 224 ? -4.473 -1.163 9.016 1.00 95.00 224 HIS A C 1
ATOM 1784 O O . HIS A 1 224 ? -4.676 -0.604 7.940 1.00 95.00 224 HIS A O 1
ATOM 1790 N N . ILE A 1 225 ? -4.697 -2.467 9.204 1.00 94.69 225 ILE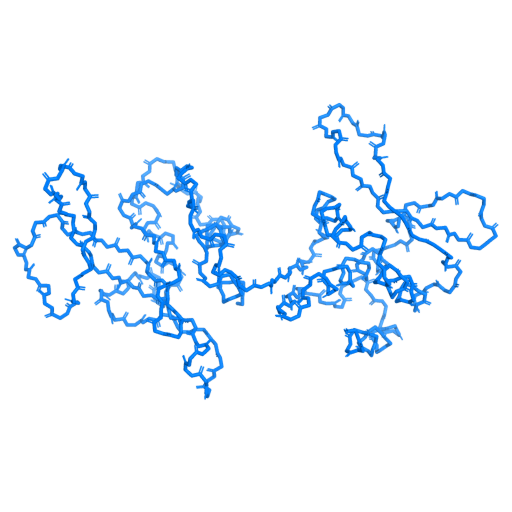 A N 1
ATOM 1791 C CA . ILE A 1 225 ? -5.203 -3.355 8.150 1.00 94.69 225 ILE A CA 1
ATOM 1792 C C . ILE A 1 225 ? -6.599 -2.930 7.695 1.00 94.69 225 ILE A C 1
ATOM 1794 O O . ILE A 1 225 ? -6.808 -2.758 6.497 1.00 94.69 225 ILE A O 1
ATOM 1798 N N . ILE A 1 226 ? -7.545 -2.733 8.618 1.00 95.62 226 ILE A N 1
ATOM 1799 C CA . ILE A 1 226 ? -8.924 -2.377 8.253 1.00 95.62 226 ILE A CA 1
ATOM 1800 C C . ILE A 1 226 ? -8.982 -0.966 7.661 1.00 95.62 226 ILE A C 1
ATOM 1802 O O . ILE A 1 226 ? -9.668 -0.756 6.665 1.00 95.62 226 ILE A O 1
ATOM 1806 N N . LEU A 1 227 ? -8.220 -0.013 8.207 1.00 96.25 227 LEU A N 1
ATOM 1807 C CA . LEU A 1 227 ? -8.141 1.342 7.658 1.00 96.25 227 LEU A CA 1
ATOM 1808 C C . LEU A 1 227 ? -7.590 1.342 6.222 1.00 96.25 227 LEU A C 1
ATOM 1810 O O . LEU A 1 227 ? -8.124 2.030 5.350 1.00 96.25 227 LEU A O 1
ATOM 1814 N N . ALA A 1 228 ? -6.545 0.550 5.965 1.00 95.50 228 ALA A N 1
ATOM 1815 C CA . ALA A 1 228 ? -6.004 0.356 4.626 1.00 95.50 228 ALA A CA 1
ATOM 1816 C C . ALA A 1 228 ? -7.003 -0.366 3.708 1.00 95.50 228 ALA A C 1
ATOM 1818 O O . ALA A 1 228 ? -7.147 0.020 2.555 1.00 95.50 228 ALA A O 1
ATOM 1819 N N . LEU A 1 229 ? -7.730 -1.367 4.210 1.00 95.12 229 LEU A N 1
ATOM 1820 C CA . LEU A 1 229 ? -8.736 -2.108 3.448 1.00 95.12 229 LEU A CA 1
ATOM 1821 C C . LEU A 1 229 ? -9.852 -1.198 2.932 1.00 95.12 229 LEU A C 1
ATOM 1823 O O . LEU A 1 229 ? -10.101 -1.176 1.728 1.00 95.12 229 LEU A O 1
ATOM 1827 N N . VAL A 1 230 ? -10.470 -0.399 3.807 1.00 94.56 230 VAL A N 1
ATOM 1828 C CA . VAL A 1 230 ? -11.570 0.493 3.399 1.00 94.56 230 VAL A CA 1
ATOM 1829 C C . VAL A 1 230 ? -11.102 1.571 2.414 1.00 94.56 230 VAL A C 1
ATOM 1831 O O . VAL A 1 230 ? -11.844 1.952 1.511 1.00 94.56 230 VAL A O 1
ATOM 1834 N N . ASN A 1 231 ? -9.843 2.010 2.524 1.00 94.38 231 ASN A N 1
ATOM 1835 C CA . ASN A 1 231 ? -9.231 2.945 1.578 1.00 94.38 231 ASN A CA 1
ATOM 1836 C C . ASN A 1 231 ? -8.761 2.274 0.277 1.00 94.38 231 ASN A C 1
ATOM 1838 O O . ASN A 1 231 ? -8.591 2.959 -0.726 1.00 94.38 231 ASN A O 1
ATOM 1842 N N . ALA A 1 232 ? -8.567 0.953 0.257 1.00 93.62 232 ALA A N 1
ATOM 1843 C CA . ALA A 1 232 ? -8.196 0.176 -0.927 1.00 93.62 232 ALA A CA 1
ATOM 1844 C C . ALA A 1 232 ? -9.413 -0.293 -1.745 1.00 93.62 232 ALA A C 1
ATOM 1846 O O . ALA A 1 232 ? -9.263 -1.130 -2.638 1.00 93.62 232 ALA A O 1
ATOM 1847 N N . LYS A 1 233 ? -10.619 0.216 -1.454 1.00 88.69 233 LYS A N 1
ATOM 1848 C CA . LYS A 1 233 ? -11.859 -0.183 -2.130 1.00 88.69 233 LYS A CA 1
ATOM 1849 C C . LYS A 1 233 ? -11.727 -0.088 -3.654 1.00 88.69 233 LYS A C 1
ATOM 1851 O O . LYS A 1 233 ? -11.207 0.898 -4.184 1.00 88.69 233 LYS A O 1
ATOM 1856 N N . ASN A 1 234 ? -12.218 -1.117 -4.350 1.00 87.25 234 ASN A N 1
ATOM 1857 C CA . ASN A 1 234 ? -12.085 -1.299 -5.805 1.00 87.25 234 ASN A CA 1
ATOM 1858 C C . ASN A 1 234 ? -10.623 -1.298 -6.298 1.00 87.25 234 ASN A C 1
ATOM 1860 O O . ASN A 1 234 ? -10.333 -0.887 -7.422 1.00 87.25 234 ASN A O 1
ATOM 1864 N N . GLY A 1 235 ? -9.703 -1.725 -5.437 1.00 89.56 235 GLY A N 1
ATOM 1865 C CA . GLY A 1 235 ? -8.267 -1.636 -5.633 1.00 89.56 235 GLY A CA 1
ATOM 1866 C C . GLY A 1 235 ? -7.524 -2.870 -5.129 1.00 89.56 235 GLY A C 1
ATOM 1867 O O . GLY A 1 235 ? -8.056 -3.978 -5.126 1.00 89.56 235 GLY A O 1
ATOM 1868 N N . LEU A 1 236 ? -6.269 -2.677 -4.723 1.00 90.56 236 LEU A N 1
ATOM 1869 C CA . LEU A 1 236 ? -5.407 -3.731 -4.189 1.00 90.56 236 LEU A CA 1
ATOM 1870 C C . LEU A 1 236 ? -4.975 -3.413 -2.757 1.00 90.56 236 LEU A C 1
ATOM 1872 O O . LEU A 1 236 ? -4.409 -2.356 -2.491 1.00 90.56 236 LEU A O 1
ATOM 1876 N N . LEU A 1 237 ? -5.159 -4.360 -1.843 1.00 92.81 237 LEU A N 1
ATOM 1877 C CA . LEU A 1 237 ? -4.562 -4.306 -0.512 1.00 92.81 237 LEU A CA 1
ATOM 1878 C C . LEU A 1 237 ? -3.404 -5.303 -0.444 1.00 92.81 237 LEU A C 1
ATOM 1880 O O . LEU A 1 237 ? -3.596 -6.499 -0.651 1.00 92.81 237 LEU A O 1
ATOM 1884 N N . LEU A 1 238 ? -2.202 -4.809 -0.155 1.00 92.31 238 LEU A N 1
ATOM 1885 C CA . LEU A 1 238 ? -1.016 -5.633 0.056 1.00 92.31 238 LEU A CA 1
ATOM 1886 C C . LEU A 1 238 ? -0.674 -5.626 1.544 1.00 92.31 238 LEU A C 1
ATOM 1888 O O . LEU A 1 238 ? -0.323 -4.580 2.088 1.00 92.31 238 LEU A O 1
ATOM 1892 N N . ILE A 1 239 ? -0.769 -6.782 2.193 1.00 92.44 239 ILE A N 1
ATOM 1893 C CA . ILE A 1 239 ? -0.418 -6.947 3.605 1.00 92.44 239 ILE A CA 1
ATOM 1894 C C . ILE A 1 239 ? 0.777 -7.883 3.676 1.00 92.44 239 ILE A C 1
ATOM 1896 O O . ILE A 1 239 ? 0.696 -9.027 3.236 1.00 92.44 239 ILE A O 1
ATOM 1900 N N . ASP A 1 240 ? 1.876 -7.377 4.210 1.00 90.75 240 ASP A N 1
ATOM 1901 C CA . ASP A 1 240 ? 3.060 -8.163 4.528 1.00 90.75 240 ASP A CA 1
ATOM 1902 C C . ASP A 1 240 ? 2.950 -8.679 5.960 1.00 90.75 240 ASP A C 1
ATOM 1904 O O . ASP A 1 240 ? 2.555 -7.898 6.817 1.00 90.75 240 ASP A O 1
ATOM 1908 N N . GLU A 1 241 ? 3.265 -9.945 6.231 1.00 90.25 241 GLU A N 1
ATOM 1909 C CA . GLU A 1 241 ? 3.081 -10.586 7.549 1.00 90.25 241 GLU A CA 1
ATOM 1910 C C . GLU A 1 241 ? 1.701 -10.298 8.175 1.00 90.25 241 GLU A C 1
ATOM 1912 O O . GLU A 1 241 ? 1.556 -9.581 9.175 1.00 90.25 241 GLU A O 1
ATOM 1917 N N . PHE A 1 242 ? 0.641 -10.805 7.548 1.00 90.12 242 PHE A N 1
ATOM 1918 C CA . PHE A 1 242 ? -0.731 -10.548 7.990 1.00 90.12 242 PHE A CA 1
ATOM 1919 C C . PHE A 1 242 ? -0.968 -10.955 9.454 1.00 90.12 242 PHE A C 1
ATOM 1921 O O . PHE A 1 242 ? -1.589 -10.209 10.209 1.00 90.12 242 PHE A O 1
ATOM 1928 N N . GLU A 1 243 ? -0.455 -12.116 9.855 1.00 87.69 243 GLU A N 1
ATOM 1929 C CA . GLU A 1 243 ? -0.661 -12.711 11.173 1.00 87.69 243 GLU A CA 1
ATOM 1930 C C . GLU A 1 243 ? 0.137 -12.052 12.304 1.00 87.69 243 GLU A C 1
ATOM 1932 O O . GLU A 1 243 ? -0.154 -12.302 13.476 1.00 87.69 243 GLU A O 1
ATOM 1937 N N . ASN A 1 244 ? 1.128 -11.213 11.987 1.00 87.75 244 ASN A N 1
ATOM 1938 C CA . ASN A 1 244 ? 2.027 -10.661 12.993 1.00 87.75 244 ASN A CA 1
ATOM 1939 C C . ASN A 1 244 ? 1.268 -9.799 14.021 1.00 87.75 244 ASN A C 1
ATOM 1941 O O . ASN A 1 244 ? 0.408 -8.987 13.675 1.00 87.75 244 ASN A O 1
ATOM 1945 N N . GLY A 1 245 ? 1.550 -10.021 15.307 1.00 83.25 245 GLY A N 1
ATOM 1946 C CA . GLY A 1 245 ? 0.884 -9.358 16.432 1.00 83.25 245 GLY A CA 1
ATOM 1947 C C . GLY A 1 245 ? -0.561 -9.809 16.709 1.00 83.25 245 GLY A C 1
ATOM 1948 O O . GLY A 1 245 ? -1.125 -9.423 17.736 1.00 83.25 245 GLY A O 1
ATOM 1949 N N . LEU A 1 246 ? -1.176 -10.637 15.854 1.00 88.62 246 LEU A N 1
ATOM 1950 C CA . LEU A 1 246 ? -2.554 -11.111 16.013 1.00 88.62 246 LEU A CA 1
ATOM 1951 C C . LEU A 1 246 ? -2.600 -12.488 16.684 1.00 88.62 246 LEU A C 1
ATOM 1953 O O . LEU A 1 246 ? -1.992 -13.455 16.232 1.00 88.62 246 LEU A O 1
ATOM 1957 N N . HIS A 1 247 ? -3.385 -12.612 17.757 1.00 87.69 247 HIS A N 1
ATOM 1958 C CA . HIS A 1 247 ? -3.568 -13.903 18.416 1.00 87.69 247 HIS A CA 1
ATOM 1959 C C . HIS A 1 247 ? -4.329 -14.881 17.503 1.00 87.69 247 HIS A C 1
ATOM 1961 O O . HIS A 1 247 ? -5.364 -14.543 16.926 1.00 87.69 247 HIS A O 1
ATOM 1967 N N . TRP A 1 248 ? -3.865 -16.126 17.408 1.00 89.25 248 TRP A N 1
ATOM 1968 C CA . TRP A 1 248 ? -4.399 -17.112 16.460 1.00 89.25 248 TRP A CA 1
ATOM 1969 C C . TRP A 1 248 ? -5.911 -17.364 16.602 1.00 89.25 248 TRP A C 1
ATOM 1971 O O . TRP A 1 248 ? -6.592 -17.626 15.613 1.00 89.25 248 TRP A O 1
ATOM 1981 N N . THR A 1 249 ? -6.471 -17.220 17.809 1.00 90.00 249 THR A N 1
ATOM 1982 C CA . THR A 1 249 ? -7.916 -17.402 18.055 1.00 90.00 249 THR A CA 1
ATOM 1983 C C . THR A 1 249 ? -8.794 -16.330 17.405 1.00 90.00 249 THR A C 1
ATOM 1985 O O . THR A 1 249 ? -9.985 -16.572 17.196 1.00 90.00 249 THR A O 1
ATOM 1988 N N . VAL A 1 250 ? -8.246 -15.146 17.098 1.00 90.06 250 VAL A N 1
ATOM 1989 C CA . VAL A 1 250 ? -8.999 -14.057 16.455 1.00 90.06 250 VAL A CA 1
ATOM 1990 C C . VAL A 1 250 ? -8.829 -14.034 14.939 1.00 90.06 250 VAL A C 1
ATOM 1992 O O . VAL A 1 250 ? -9.713 -13.512 14.260 1.00 90.06 250 VAL A O 1
ATOM 1995 N N . LEU A 1 251 ? -7.768 -14.648 14.396 1.00 91.00 251 LEU A N 1
ATOM 1996 C CA . LEU A 1 251 ? -7.467 -14.646 12.958 1.00 91.00 251 LEU A CA 1
ATOM 1997 C C . LEU A 1 251 ? -8.659 -15.069 12.080 1.00 91.00 251 LEU A C 1
ATOM 1999 O O . LEU A 1 251 ? -8.971 -14.322 11.153 1.00 91.00 251 LEU A O 1
ATOM 2003 N N . PRO A 1 252 ? -9.397 -16.169 12.363 1.00 93.25 252 PRO A N 1
ATOM 2004 C CA . PRO A 1 252 ? -10.543 -16.540 11.532 1.00 93.25 252 PRO A CA 1
ATOM 2005 C C . PRO A 1 252 ? -11.619 -15.450 11.502 1.00 93.25 252 PRO A C 1
ATOM 2007 O O . PRO A 1 252 ? -12.153 -15.131 10.446 1.00 93.25 252 PRO A O 1
ATOM 2010 N N . LYS A 1 253 ? -11.910 -14.827 12.652 1.00 93.06 253 LYS A N 1
ATOM 2011 C CA . LYS A 1 253 ? -12.922 -13.764 12.757 1.00 93.06 253 LYS A CA 1
ATOM 2012 C C . LYS A 1 253 ? -12.512 -12.514 11.981 1.00 93.06 253 LYS A C 1
ATOM 2014 O O . LYS A 1 253 ? -13.367 -11.888 11.362 1.00 93.06 253 LYS A O 1
ATOM 2019 N N . ILE A 1 254 ? -11.223 -12.173 12.007 1.00 92.06 254 ILE A N 1
ATOM 2020 C CA . ILE A 1 254 ? -10.669 -11.043 11.254 1.00 92.06 254 ILE A CA 1
ATOM 2021 C C . ILE A 1 254 ? -10.784 -11.305 9.749 1.00 92.06 254 ILE A C 1
ATOM 2023 O O . ILE A 1 254 ? -11.287 -10.441 9.037 1.00 92.06 254 ILE A O 1
ATOM 2027 N N . TRP A 1 255 ? -10.423 -12.503 9.276 1.00 92.19 255 TRP A N 1
ATOM 2028 C CA . TRP A 1 255 ? -10.597 -12.886 7.870 1.00 92.19 255 TRP A CA 1
ATOM 2029 C C . TRP A 1 255 ? -12.048 -12.740 7.402 1.00 92.19 255 TRP A C 1
ATOM 2031 O O . TRP A 1 255 ? -12.300 -12.100 6.384 1.00 92.19 255 TRP A O 1
ATOM 2041 N N . TYR A 1 256 ? -13.013 -13.266 8.167 1.00 92.69 256 TYR A N 1
ATOM 2042 C CA . TYR A 1 256 ? -14.434 -13.122 7.829 1.00 92.69 256 TYR A CA 1
ATOM 2043 C C . TYR A 1 256 ? -14.888 -11.661 7.792 1.00 92.69 256 TYR A C 1
ATOM 2045 O O . TYR A 1 256 ? -15.668 -11.289 6.919 1.00 92.69 256 TYR A O 1
ATOM 2053 N N . ALA A 1 257 ? -14.412 -10.836 8.727 1.00 91.56 257 ALA A N 1
ATOM 2054 C CA . ALA A 1 257 ? -14.740 -9.417 8.744 1.00 91.56 257 ALA A CA 1
ATOM 2055 C C . ALA A 1 257 ? -14.171 -8.691 7.519 1.00 91.56 257 ALA A C 1
ATOM 2057 O O . ALA A 1 257 ? -14.896 -7.940 6.883 1.00 91.56 257 ALA A O 1
ATOM 2058 N N . MET A 1 258 ? -12.920 -8.968 7.145 1.00 90.56 258 MET A N 1
ATOM 2059 C CA . MET A 1 258 ? -12.278 -8.344 5.987 1.00 90.56 258 MET A CA 1
ATOM 2060 C C . MET A 1 258 ? -12.936 -8.715 4.660 1.00 90.56 258 MET A C 1
ATOM 2062 O O . MET A 1 258 ? -13.078 -7.856 3.807 1.00 90.56 258 MET A O 1
ATOM 2066 N N . ILE A 1 259 ? -13.353 -9.972 4.482 1.00 90.50 259 ILE A N 1
ATOM 2067 C CA . ILE A 1 259 ? -14.025 -10.423 3.249 1.00 90.50 259 ILE A CA 1
ATOM 2068 C C . ILE A 1 259 ? -15.423 -9.801 3.105 1.00 90.50 259 ILE A C 1
ATOM 2070 O O . ILE A 1 259 ? -15.958 -9.721 2.002 1.00 90.50 259 ILE A O 1
ATOM 2074 N N . LYS A 1 260 ? -16.039 -9.398 4.222 1.00 89.06 260 LYS A N 1
ATOM 2075 C CA . LYS A 1 260 ? -17.371 -8.790 4.238 1.00 89.06 260 LYS A CA 1
ATOM 2076 C C . LYS A 1 260 ? -17.360 -7.301 3.853 1.00 89.06 260 LYS A C 1
ATOM 2078 O O . LYS A 1 260 ? -18.402 -6.814 3.416 1.00 89.06 260 LYS A O 1
ATOM 2083 N N . LEU A 1 261 ? -16.243 -6.605 4.077 1.00 85.50 261 LEU A N 1
ATOM 2084 C CA . LEU A 1 261 ? -16.047 -5.177 3.777 1.00 85.50 261 LEU A CA 1
ATOM 2085 C C . LEU A 1 261 ? -15.758 -4.953 2.287 1.00 85.50 261 LEU A C 1
ATOM 2087 O O . LEU A 1 261 ? -16.282 -3.959 1.732 1.00 85.50 261 LEU A O 1
#